Protein AF-A0A0U5JFB9-F1 (afdb_monomer_lite)

Radius of gyration: 53.78 Å; chains: 1; bounding box: 104×72×162 Å

Structure (mmCIF, N/CA/C/O backbone):
data_AF-A0A0U5JFB9-F1
#
_entry.id   AF-A0A0U5JFB9-F1
#
loop_
_atom_site.group_PDB
_atom_site.id
_atom_site.type_symbol
_atom_site.label_atom_id
_atom_site.label_alt_id
_atom_site.label_comp_id
_atom_site.label_asym_id
_atom_site.label_entity_id
_atom_site.label_seq_id
_atom_site.pdbx_PDB_ins_code
_atom_site.Cartn_x
_atom_site.Cartn_y
_atom_site.Cartn_z
_atom_site.occupancy
_atom_site.B_iso_or_equiv
_atom_site.auth_seq_id
_atom_site.auth_comp_id
_atom_site.auth_asym_id
_atom_site.auth_atom_id
_atom_site.pdbx_PDB_model_num
ATOM 1 N N . MET A 1 1 ? -43.619 49.448 61.244 1.00 47.56 1 MET A N 1
ATOM 2 C CA . MET A 1 1 ? -43.774 48.411 62.285 1.00 47.56 1 MET A CA 1
ATOM 3 C C . MET A 1 1 ? -45.213 47.920 62.240 1.00 47.56 1 MET A C 1
ATOM 5 O O . MET A 1 1 ? -46.094 48.627 62.702 1.00 47.56 1 MET A O 1
ATOM 9 N N . GLN A 1 2 ? -45.459 46.781 61.591 1.00 42.94 2 GLN A N 1
ATOM 10 C CA . GLN A 1 2 ? -46.763 46.110 61.571 1.00 42.94 2 GLN A CA 1
ATOM 11 C C . GLN A 1 2 ? -46.581 44.754 62.256 1.00 42.94 2 GLN A C 1
ATOM 13 O O . GLN A 1 2 ? -45.789 43.933 61.801 1.00 42.94 2 GLN A O 1
ATOM 18 N N . LEU A 1 3 ? -47.251 44.581 63.395 1.00 49.41 3 LEU A N 1
ATOM 19 C CA . LEU A 1 3 ? -47.330 43.328 64.139 1.00 49.41 3 LEU A CA 1
ATOM 20 C C . LEU A 1 3 ? -48.288 42.398 63.388 1.00 49.41 3 LEU A C 1
ATOM 22 O O . LEU A 1 3 ? -49.485 42.670 63.314 1.00 49.41 3 LEU A O 1
ATOM 26 N N . VAL A 1 4 ? -47.744 41.335 62.799 1.00 57.66 4 VAL A N 1
ATOM 27 C CA . VAL A 1 4 ? -48.521 40.252 62.180 1.00 57.66 4 VAL A CA 1
ATOM 28 C C . VAL A 1 4 ? -49.016 39.318 63.297 1.00 57.66 4 VAL A C 1
ATOM 30 O O . VAL A 1 4 ? -48.220 38.995 64.184 1.00 57.66 4 VAL A O 1
ATOM 33 N N . PRO A 1 5 ? -50.290 38.879 63.305 1.00 59.03 5 PRO A N 1
ATOM 34 C CA . PRO A 1 5 ? -50.793 37.969 64.326 1.00 59.03 5 PRO A CA 1
ATOM 35 C C . PRO A 1 5 ? -50.219 36.568 64.099 1.00 59.03 5 PRO A C 1
ATOM 37 O O . PRO A 1 5 ? -50.324 36.020 63.003 1.00 59.03 5 PRO A O 1
ATOM 40 N N . VAL A 1 6 ? -49.635 35.990 65.148 1.00 60.44 6 VAL A N 1
ATOM 41 C CA . VAL A 1 6 ? -49.244 34.576 65.189 1.00 60.44 6 VAL A CA 1
ATOM 42 C C . VAL A 1 6 ? -50.528 33.738 65.222 1.00 60.44 6 VAL A C 1
ATOM 44 O O . VAL A 1 6 ? -51.312 33.901 66.162 1.00 60.44 6 VAL A O 1
ATOM 47 N N . PRO A 1 7 ? -50.793 32.872 64.227 1.00 55.06 7 PRO A N 1
ATOM 48 C CA . PRO A 1 7 ? -51.908 31.945 64.312 1.00 55.06 7 PRO A CA 1
ATOM 49 C C . PRO A 1 7 ? -51.613 30.929 65.418 1.00 55.06 7 PRO A C 1
ATOM 51 O O . PRO A 1 7 ? -50.554 30.307 65.446 1.00 55.06 7 PRO A O 1
ATOM 54 N N . ALA A 1 8 ? -52.544 30.804 66.361 1.00 57.75 8 ALA A N 1
ATOM 55 C CA . ALA A 1 8 ? -52.516 29.758 67.366 1.00 57.75 8 ALA A CA 1
ATOM 56 C C . ALA A 1 8 ? -52.690 28.410 66.658 1.00 57.75 8 ALA A C 1
ATOM 58 O O . ALA A 1 8 ? -53.784 28.101 66.181 1.00 57.75 8 ALA A O 1
ATOM 59 N N . ASP A 1 9 ? -51.606 27.639 66.572 1.00 53.88 9 ASP A N 1
ATOM 60 C CA . ASP A 1 9 ? -51.657 26.252 66.126 1.00 53.88 9 ASP A CA 1
ATOM 61 C C . ASP A 1 9 ? -52.628 25.486 67.039 1.00 53.88 9 ASP A C 1
ATOM 63 O O . ASP A 1 9 ? -52.410 25.429 68.258 1.00 53.88 9 ASP A O 1
ATOM 67 N N . PRO A 1 10 ? -53.719 24.904 66.503 1.00 58.28 10 PRO A N 1
ATOM 68 C CA . PRO A 1 10 ? -54.513 23.966 67.2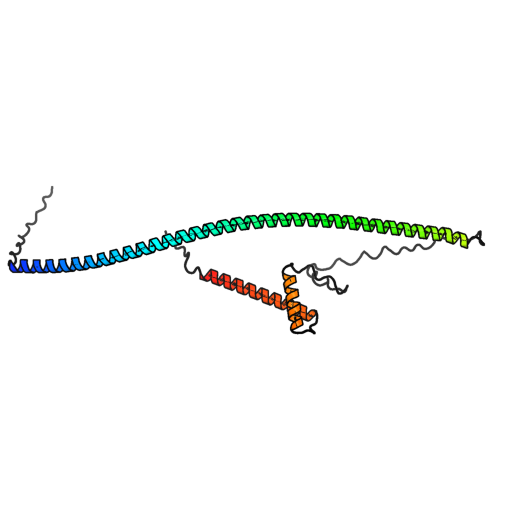71 1.00 58.28 10 PRO A CA 1
ATOM 69 C C . PRO A 1 10 ? -53.578 22.823 67.631 1.00 58.28 10 PRO A C 1
ATOM 71 O O . PRO A 1 10 ? -52.939 22.252 66.748 1.00 58.28 10 PRO A O 1
ATOM 74 N N . GLN A 1 11 ? -53.475 22.540 68.931 1.00 50.81 11 GLN A N 1
ATOM 75 C CA . GLN A 1 11 ? -52.707 21.429 69.467 1.00 50.81 11 GLN A CA 1
ATOM 76 C C . GLN A 1 11 ? -52.923 20.208 68.578 1.00 50.81 11 GLN A C 1
ATOM 78 O O . GLN A 1 11 ? -53.992 19.594 68.599 1.00 50.81 11 GLN A O 1
ATOM 83 N N . GLN A 1 12 ? -51.913 19.904 67.759 1.00 53.47 12 GLN A N 1
ATOM 84 C CA . GLN A 1 12 ? -51.805 18.625 67.095 1.00 53.47 12 GLN A CA 1
ATOM 85 C C . GLN A 1 12 ? -51.845 17.623 68.237 1.00 53.47 12 GLN A C 1
ATOM 87 O O . GLN A 1 12 ? -50.898 17.536 69.020 1.00 53.47 12 GLN A O 1
ATOM 92 N N . LEU A 1 13 ? -52.989 16.949 68.390 1.00 49.62 13 LEU A N 1
ATOM 93 C CA . LEU A 1 13 ? -53.089 15.758 69.208 1.00 49.62 13 LEU A CA 1
ATOM 94 C C . LEU A 1 13 ? -51.956 14.863 68.727 1.00 49.62 13 LEU A C 1
ATOM 96 O O . LEU A 1 13 ? -52.027 14.297 67.636 1.00 49.62 13 LEU A O 1
ATOM 100 N N . VAL A 1 14 ? -50.891 14.799 69.522 1.00 56.38 14 VAL A N 1
ATOM 101 C CA . VAL A 1 14 ? -49.852 13.798 69.359 1.00 56.38 14 VAL A CA 1
ATOM 102 C C . VAL A 1 14 ? -50.615 12.477 69.376 1.00 56.38 14 VAL A C 1
ATOM 104 O O . VAL A 1 14 ? -51.310 12.217 70.365 1.00 56.38 14 VAL A O 1
ATOM 107 N N . PRO A 1 15 ? -50.614 11.705 68.276 1.00 59.31 15 PRO A N 1
ATOM 108 C CA . PRO A 1 15 ? -51.379 10.475 68.219 1.00 59.31 15 PRO A CA 1
ATOM 109 C C . PRO A 1 15 ? -50.970 9.622 69.418 1.00 59.31 15 PRO A C 1
ATOM 111 O O . PRO A 1 15 ? -49.779 9.428 69.673 1.00 59.31 15 PRO A O 1
ATOM 114 N N . VAL A 1 16 ? -51.976 9.203 70.191 1.00 61.00 16 VAL A N 1
ATOM 115 C CA . VAL A 1 16 ? -51.842 8.292 71.333 1.00 61.00 16 VAL A CA 1
ATOM 116 C C . VAL A 1 16 ? -50.872 7.178 70.930 1.00 61.00 16 VAL A C 1
ATOM 118 O O . VAL A 1 16 ? -51.032 6.650 69.825 1.00 61.00 16 VAL A O 1
ATOM 121 N N . PRO A 1 17 ? -49.850 6.858 71.750 1.00 57.41 17 PRO A N 1
ATOM 122 C CA . PRO A 1 17 ? -48.843 5.875 71.383 1.00 57.41 17 PRO A CA 1
ATOM 123 C C . PRO A 1 17 ? -49.555 4.596 70.967 1.00 57.41 17 PRO A C 1
ATOM 125 O O . PRO A 1 17 ? -50.336 4.037 71.741 1.00 57.41 17 PRO A O 1
ATOM 128 N N . ALA A 1 18 ? -49.330 4.200 69.712 1.00 64.81 18 ALA A N 1
ATOM 129 C CA . ALA A 1 18 ? -49.777 2.923 69.193 1.00 64.81 18 ALA A CA 1
ATOM 130 C C . ALA A 1 18 ? -49.438 1.846 70.226 1.00 64.81 18 ALA A C 1
ATOM 132 O O . ALA A 1 18 ? -48.363 1.899 70.833 1.00 64.81 18 ALA A O 1
ATOM 133 N N . ASP A 1 19 ? -50.373 0.920 70.438 1.00 86.12 19 ASP A N 1
ATOM 134 C CA . ASP A 1 19 ? -50.185 -0.247 71.295 1.00 86.12 19 ASP A CA 1
ATOM 135 C C . ASP A 1 19 ? -48.748 -0.780 71.106 1.00 86.12 19 ASP A C 1
ATOM 137 O O . ASP A 1 19 ? -48.323 -0.932 69.954 1.00 86.12 19 ASP A O 1
ATOM 141 N N . PRO A 1 20 ? -47.953 -1.008 72.169 1.00 89.31 20 PRO A N 1
ATOM 142 C CA . PRO A 1 20 ? -46.576 -1.486 72.047 1.00 89.31 20 PRO A CA 1
ATOM 143 C C . PRO A 1 20 ? -46.416 -2.679 71.092 1.00 89.31 20 PRO A C 1
ATOM 145 O O . PRO A 1 20 ? -45.377 -2.816 70.444 1.00 89.31 20 PRO A O 1
ATOM 148 N N . GLN A 1 21 ? -47.454 -3.513 70.947 1.00 88.81 21 GLN A N 1
ATOM 149 C CA . GLN A 1 21 ? -47.478 -4.578 69.942 1.00 88.81 21 GLN A CA 1
ATOM 150 C C . GLN A 1 21 ? -47.486 -4.055 68.498 1.00 88.81 21 GLN A C 1
ATOM 152 O O . GLN A 1 21 ? -46.709 -4.537 67.678 1.00 88.81 21 GLN A O 1
ATOM 157 N N . GLN A 1 22 ? -48.275 -3.024 68.186 1.00 89.75 22 GLN A N 1
ATOM 158 C CA . GLN A 1 22 ? -48.287 -2.398 66.859 1.00 89.75 22 GLN A CA 1
ATOM 159 C C . GLN A 1 22 ? -46.935 -1.769 66.505 1.00 89.75 22 GLN A C 1
ATOM 161 O O . GLN A 1 22 ? -46.491 -1.871 65.361 1.00 89.75 22 GLN A O 1
ATOM 166 N N . GLN A 1 23 ? -46.252 -1.153 67.476 1.00 89.44 23 GLN A N 1
ATOM 167 C CA . GLN A 1 23 ? -44.906 -0.608 67.258 1.00 89.44 23 GLN A CA 1
ATOM 168 C C . GLN A 1 23 ? -43.887 -1.715 66.956 1.00 89.44 23 GLN A C 1
ATOM 170 O O . GLN A 1 23 ? -43.067 -1.573 66.046 1.00 89.44 23 GLN A O 1
ATOM 175 N N . MET A 1 24 ? -43.963 -2.837 67.677 1.00 91.25 24 MET A N 1
ATOM 176 C CA . MET A 1 24 ? -43.112 -4.003 67.430 1.00 91.25 24 MET A CA 1
ATOM 177 C C . MET A 1 24 ? -43.370 -4.633 66.058 1.00 91.25 24 MET A C 1
ATOM 179 O O . MET A 1 24 ? -42.414 -4.943 65.343 1.00 91.25 24 MET A O 1
ATOM 183 N N . ASP A 1 25 ? -44.633 -4.769 65.655 1.00 91.88 25 ASP A N 1
ATOM 184 C CA . ASP A 1 25 ? -44.999 -5.296 64.339 1.00 91.88 25 ASP A CA 1
ATOM 185 C C . ASP A 1 25 ? -44.512 -4.385 63.205 1.00 91.88 25 ASP A C 1
ATOM 187 O O . ASP A 1 25 ? -43.988 -4.862 62.190 1.00 91.88 25 ASP A O 1
ATOM 191 N N . GLN A 1 26 ? -44.619 -3.066 63.389 1.00 92.62 26 GLN A N 1
ATOM 192 C CA . GLN A 1 26 ? -44.116 -2.084 62.434 1.00 92.62 26 GLN A CA 1
ATOM 193 C C . GLN A 1 26 ? -42.592 -2.167 62.295 1.00 92.62 26 GLN A C 1
ATOM 195 O O . GLN A 1 26 ? -42.083 -2.214 61.172 1.00 92.62 26 GLN A O 1
ATOM 200 N N . LEU A 1 27 ? -41.865 -2.257 63.411 1.00 95.00 27 LEU A N 1
ATOM 201 C CA . LEU A 1 27 ? -40.410 -2.399 63.408 1.00 95.00 27 LEU A CA 1
ATOM 202 C C . LEU A 1 27 ? -39.974 -3.723 62.760 1.00 95.00 27 LEU A C 1
ATOM 204 O O . LEU A 1 27 ? -39.041 -3.755 61.957 1.00 95.00 27 LEU A O 1
ATOM 208 N N . ALA A 1 28 ? -40.681 -4.820 63.041 1.00 95.25 28 ALA A N 1
ATOM 209 C CA . ALA A 1 28 ? -40.428 -6.115 62.415 1.00 95.25 28 ALA A CA 1
ATOM 210 C C . ALA A 1 28 ? -40.673 -6.086 60.897 1.00 95.25 28 ALA A C 1
ATOM 212 O O . ALA A 1 28 ? -39.981 -6.773 60.142 1.00 95.25 28 ALA A O 1
ATOM 213 N N . ASN A 1 29 ? -41.648 -5.306 60.424 1.00 96.00 29 ASN A N 1
ATOM 214 C CA . ASN A 1 29 ? -41.880 -5.112 58.994 1.00 96.00 29 ASN A CA 1
ATOM 215 C C . ASN A 1 29 ? -40.782 -4.251 58.346 1.00 96.00 29 ASN A C 1
ATOM 217 O O . ASN A 1 29 ? -40.253 -4.623 57.301 1.00 96.00 29 ASN A O 1
ATOM 221 N N . GLN A 1 30 ? -40.370 -3.156 58.993 1.00 96.38 30 GLN A N 1
ATOM 222 C CA . GLN A 1 30 ? -39.262 -2.315 58.525 1.00 96.38 30 GLN A CA 1
ATOM 223 C C . GLN A 1 30 ? -37.946 -3.098 58.436 1.00 96.38 30 GLN A C 1
ATOM 225 O O . GLN A 1 30 ? -37.260 -3.024 57.420 1.00 96.38 30 GLN A O 1
ATOM 230 N N . ASN A 1 31 ? -37.626 -3.919 59.441 1.00 96.19 31 ASN A N 1
ATOM 231 C CA . ASN A 1 31 ? -36.436 -4.774 59.419 1.00 96.19 31 ASN A CA 1
ATOM 232 C C . ASN A 1 31 ? -36.483 -5.805 58.285 1.00 96.19 31 ASN A C 1
ATOM 234 O O . ASN A 1 31 ? -35.468 -6.049 57.631 1.00 96.19 31 ASN A O 1
ATOM 238 N N . ARG A 1 32 ? -37.661 -6.380 58.005 1.00 97.69 32 ARG A N 1
ATOM 239 C CA . ARG A 1 32 ? -37.850 -7.275 56.854 1.00 97.69 32 ARG A CA 1
ATOM 240 C C . ARG A 1 32 ? -37.629 -6.547 55.528 1.00 97.69 32 ARG A C 1
ATOM 242 O O . ARG A 1 32 ? -36.918 -7.065 54.671 1.00 97.69 32 ARG A O 1
ATOM 249 N N . GLN A 1 33 ? -38.184 -5.347 55.365 1.00 97.62 33 GLN A N 1
ATOM 250 C CA . GLN A 1 33 ? -37.986 -4.532 54.161 1.00 97.62 33 GLN A CA 1
ATOM 251 C C . GLN A 1 33 ? -36.520 -4.125 53.976 1.00 97.62 33 GLN A C 1
ATOM 253 O O . GLN A 1 33 ? -35.990 -4.227 52.870 1.00 97.62 33 GLN A O 1
ATOM 258 N N . LEU A 1 34 ? -35.844 -3.727 55.058 1.00 97.56 34 LEU A N 1
ATOM 259 C CA . LEU A 1 34 ? -34.426 -3.381 55.034 1.00 97.56 34 LEU A CA 1
ATOM 260 C C . LEU A 1 34 ? -33.570 -4.583 54.623 1.00 97.56 34 LEU A C 1
ATOM 262 O O . LEU A 1 34 ? -32.694 -4.436 53.776 1.00 97.56 34 LEU A O 1
ATOM 266 N N . ALA A 1 35 ? -33.854 -5.775 55.158 1.00 96.88 35 ALA A N 1
ATOM 267 C CA . ALA A 1 35 ? -33.148 -6.998 54.784 1.00 96.88 35 ALA A CA 1
ATOM 268 C C . ALA A 1 35 ? -33.288 -7.312 53.284 1.00 96.88 35 ALA A C 1
ATOM 270 O O . ALA A 1 35 ? -32.296 -7.628 52.628 1.00 96.88 35 ALA A O 1
ATOM 271 N N . VAL A 1 36 ? -34.494 -7.160 52.721 1.00 98.19 36 VAL A N 1
ATOM 272 C CA . VAL A 1 36 ? -34.722 -7.318 51.274 1.00 98.19 36 VAL A CA 1
ATOM 273 C C . VAL A 1 36 ? -33.938 -6.272 50.483 1.00 98.19 36 VAL A C 1
ATOM 275 O O . VAL A 1 36 ? -33.248 -6.624 49.528 1.00 98.19 36 VAL A O 1
ATOM 278 N N . HIS A 1 37 ? -33.986 -4.998 50.884 1.00 98.06 37 HIS A N 1
ATOM 279 C CA . HIS A 1 37 ? -33.286 -3.935 50.165 1.00 98.06 37 HIS A CA 1
ATOM 280 C C . HIS A 1 37 ? -31.764 -4.132 50.185 1.00 98.06 37 HIS A C 1
ATOM 282 O O . HIS A 1 37 ? -31.124 -4.066 49.135 1.00 98.06 37 HIS A O 1
ATOM 288 N N . VAL A 1 38 ? -31.193 -4.477 51.343 1.00 98.06 38 VAL A N 1
ATOM 289 C CA . VAL A 1 38 ? -29.772 -4.831 51.474 1.00 98.06 38 VAL A CA 1
ATOM 290 C C . VAL A 1 38 ? -29.423 -6.027 50.584 1.00 98.06 38 VAL A C 1
ATOM 292 O O . VAL A 1 38 ? -28.398 -5.989 49.903 1.00 98.06 38 VAL A O 1
ATOM 295 N N . GLY A 1 39 ? -30.288 -7.044 50.508 1.00 98.06 39 GLY A N 1
ATOM 296 C CA . GLY A 1 39 ? -30.129 -8.165 49.578 1.00 98.06 39 GLY A CA 1
ATOM 297 C C . GLY A 1 39 ? -30.050 -7.709 48.117 1.00 98.06 39 GLY A C 1
ATOM 298 O O . GLY A 1 39 ? -29.081 -8.016 47.425 1.00 98.06 39 GLY A O 1
ATOM 299 N N . THR A 1 40 ? -31.007 -6.889 47.669 1.00 98.19 40 THR A N 1
ATOM 300 C CA . THR A 1 40 ? -31.028 -6.372 46.286 1.00 98.19 40 THR A CA 1
ATOM 301 C C . THR A 1 40 ? -29.812 -5.505 45.954 1.00 98.19 40 THR A C 1
ATOM 303 O O . THR A 1 40 ? -29.215 -5.664 44.890 1.00 98.19 40 THR A O 1
ATOM 306 N N . LEU A 1 41 ? -29.390 -4.627 46.871 1.00 98.31 41 LEU A N 1
ATOM 307 C CA . LEU A 1 41 ? -28.193 -3.804 46.697 1.00 98.31 41 LEU A CA 1
ATOM 308 C C . LEU A 1 41 ? -26.927 -4.662 46.626 1.00 98.31 41 LEU A C 1
ATOM 310 O O . LEU A 1 41 ? -26.042 -4.374 45.824 1.00 98.31 41 LEU A O 1
ATOM 314 N N . THR A 1 42 ? -26.861 -5.740 47.411 1.00 98.00 42 THR A N 1
ATOM 315 C CA . THR A 1 42 ? -25.738 -6.685 47.378 1.00 98.00 42 THR A CA 1
ATOM 316 C C . THR A 1 42 ? -25.651 -7.389 46.024 1.00 98.00 42 THR A C 1
ATOM 318 O O . THR A 1 42 ? -24.575 -7.457 45.436 1.00 98.00 42 THR A O 1
ATOM 321 N N . GLU A 1 43 ? -26.773 -7.851 45.468 1.00 98.31 43 GLU A N 1
ATOM 322 C CA . GLU A 1 43 ? -26.796 -8.455 44.129 1.00 98.31 43 GLU A CA 1
ATOM 323 C C . GLU A 1 43 ? -26.405 -7.474 43.019 1.00 98.31 43 GLU A C 1
ATOM 325 O O . GLU A 1 43 ? -25.711 -7.851 42.070 1.00 98.31 43 GLU A O 1
ATOM 330 N N . ILE A 1 44 ? -26.860 -6.221 43.113 1.00 98.12 44 ILE A N 1
ATOM 331 C CA . ILE A 1 44 ? -26.480 -5.159 42.173 1.00 98.12 44 ILE A CA 1
ATOM 332 C C . ILE A 1 44 ? -24.974 -4.896 42.274 1.00 98.12 44 ILE A C 1
ATOM 334 O O . ILE A 1 44 ? -24.301 -4.825 41.247 1.00 98.12 44 ILE A O 1
ATOM 338 N N . ALA A 1 45 ? -24.427 -4.822 43.490 1.00 98.06 45 ALA A N 1
ATOM 339 C CA . ALA A 1 45 ? -23.000 -4.624 43.715 1.00 98.06 45 ALA A CA 1
ATOM 340 C C . ALA A 1 45 ? -22.162 -5.778 43.141 1.00 98.06 45 ALA A C 1
ATOM 342 O O . ALA A 1 45 ? -21.184 -5.525 42.439 1.00 98.06 45 ALA A O 1
ATOM 343 N N . ILE A 1 46 ? -22.568 -7.036 43.357 1.00 98.38 46 ILE A N 1
ATOM 344 C CA . ILE A 1 46 ? -21.889 -8.217 42.793 1.00 98.38 46 ILE A CA 1
ATOM 345 C C . ILE A 1 46 ? -21.885 -8.161 41.260 1.00 98.38 46 ILE A C 1
ATOM 347 O O . ILE A 1 46 ? -20.839 -8.340 40.633 1.00 98.38 46 ILE A O 1
ATOM 351 N N . ARG A 1 47 ? -23.032 -7.850 40.640 1.00 98.50 47 ARG A N 1
ATOM 352 C CA . ARG A 1 47 ? -23.126 -7.677 39.180 1.00 98.50 47 ARG A CA 1
ATOM 353 C C . ARG A 1 47 ? -22.234 -6.541 38.678 1.00 98.50 47 ARG A C 1
ATOM 355 O O . ARG A 1 47 ? -21.543 -6.714 37.676 1.00 98.50 47 ARG A O 1
ATOM 362 N N . GLY A 1 48 ? -22.200 -5.418 39.395 1.00 98.50 48 GLY A N 1
ATOM 363 C CA . GLY A 1 48 ? -21.323 -4.288 39.095 1.00 98.50 48 GLY A CA 1
ATOM 364 C C . GLY A 1 48 ? -19.840 -4.666 39.135 1.00 98.50 48 GLY A C 1
ATOM 365 O O . GLY A 1 48 ? -19.104 -4.353 38.202 1.00 98.50 48 GLY A O 1
ATOM 366 N N . ILE A 1 49 ? -19.407 -5.408 40.159 1.00 98.50 49 ILE A N 1
ATOM 367 C CA . ILE A 1 49 ? -18.024 -5.893 40.283 1.00 98.50 49 ILE A CA 1
ATOM 368 C C . ILE A 1 49 ? -17.655 -6.793 39.098 1.00 98.50 49 ILE A C 1
ATOM 370 O O . ILE A 1 49 ? -16.598 -6.605 38.494 1.00 98.50 49 ILE A O 1
ATOM 374 N N . HIS A 1 50 ? -18.523 -7.733 38.719 1.00 98.44 50 HIS A N 1
ATOM 375 C CA . HIS A 1 50 ? -18.268 -8.602 37.569 1.00 98.44 50 HIS A CA 1
ATOM 376 C C . HIS A 1 50 ? -18.183 -7.832 36.247 1.00 98.44 50 HIS A C 1
ATOM 378 O O . HIS A 1 50 ? -17.313 -8.134 35.428 1.00 98.44 50 HIS A O 1
ATOM 384 N N . ALA A 1 51 ? -19.033 -6.820 36.048 1.00 98.44 51 ALA A N 1
ATOM 385 C CA . ALA A 1 51 ? -18.971 -5.960 34.869 1.00 98.44 51 ALA A CA 1
ATOM 386 C C . ALA A 1 51 ? -17.645 -5.183 34.806 1.00 98.44 51 ALA A C 1
ATOM 388 O O . ALA A 1 51 ? -16.982 -5.184 33.770 1.00 98.44 51 ALA A O 1
ATOM 389 N N . ILE A 1 52 ? -17.206 -4.596 35.925 1.00 98.62 52 ILE A N 1
ATOM 390 C CA . ILE A 1 52 ? -15.923 -3.881 36.014 1.00 98.62 52 ILE A CA 1
ATOM 391 C C . ILE A 1 52 ? -14.750 -4.821 35.711 1.00 98.62 52 ILE A C 1
ATOM 393 O O . ILE A 1 52 ? -13.858 -4.461 34.948 1.00 98.62 52 ILE A O 1
ATOM 397 N N . GLN A 1 53 ? -14.762 -6.043 36.248 1.00 98.44 53 GLN A N 1
ATOM 398 C CA . GLN A 1 53 ? -13.733 -7.047 35.954 1.00 98.44 53 GLN A CA 1
ATOM 399 C C . GLN A 1 53 ? -13.711 -7.458 34.474 1.00 98.44 53 GLN A C 1
ATOM 401 O O . GLN A 1 53 ? -12.640 -7.736 33.935 1.00 98.44 53 GLN A O 1
ATOM 406 N N . GLY A 1 54 ? -14.877 -7.520 33.821 1.00 98.56 54 GLY A N 1
ATOM 407 C CA . GLY A 1 54 ? -14.982 -7.741 32.377 1.00 98.56 54 GLY A CA 1
ATOM 408 C C . GLY A 1 54 ? -14.319 -6.612 31.592 1.00 98.56 54 GLY A C 1
ATOM 409 O O . GLY A 1 54 ? -13.390 -6.860 30.830 1.00 98.56 54 GLY A O 1
ATOM 410 N N . LEU A 1 55 ? -14.699 -5.368 31.888 1.00 98.50 55 LEU A N 1
ATOM 411 C CA . LEU A 1 55 ? -14.126 -4.180 31.250 1.00 98.50 55 LEU A CA 1
ATOM 412 C C . LEU A 1 55 ? -12.611 -4.060 31.470 1.00 98.50 55 LEU A C 1
ATOM 414 O O . LEU A 1 55 ? -11.889 -3.654 30.564 1.00 98.50 55 LEU A O 1
ATOM 418 N N . GLN A 1 56 ? -12.105 -4.434 32.648 1.00 98.62 56 GLN A N 1
ATOM 419 C CA . GLN A 1 56 ? -10.665 -4.457 32.922 1.00 98.62 56 GLN A CA 1
ATOM 420 C C . GLN A 1 56 ? -9.924 -5.471 32.043 1.00 98.62 56 GLN A C 1
ATOM 422 O O . GLN A 1 56 ? -8.845 -5.163 31.537 1.00 98.62 56 GLN A O 1
ATOM 427 N N . ARG A 1 57 ? -10.499 -6.662 31.830 1.00 98.62 57 ARG A N 1
ATOM 428 C CA . ARG A 1 57 ? -9.925 -7.674 30.930 1.00 98.62 57 ARG A CA 1
ATOM 429 C C . ARG A 1 57 ? -9.917 -7.199 29.481 1.00 98.62 57 ARG A C 1
ATOM 431 O O . ARG A 1 57 ? -8.887 -7.317 28.820 1.00 98.62 57 ARG A O 1
ATOM 438 N N . ASP A 1 58 ? -11.017 -6.615 29.022 1.00 98.56 58 ASP A N 1
ATOM 439 C CA . ASP A 1 58 ? -11.125 -6.101 27.655 1.00 98.56 58 ASP A CA 1
ATOM 440 C C . ASP A 1 58 ? -10.145 -4.946 27.414 1.00 98.56 58 ASP A C 1
ATOM 442 O O . ASP A 1 58 ? -9.489 -4.895 26.375 1.00 98.56 58 ASP A O 1
ATOM 446 N N . ASN A 1 59 ? -9.970 -4.057 28.398 1.00 98.50 59 ASN A N 1
ATOM 447 C CA . ASN A 1 59 ? -9.001 -2.965 28.319 1.00 98.50 59 ASN A CA 1
ATOM 448 C C . ASN A 1 59 ? -7.563 -3.492 28.184 1.00 98.50 59 ASN A C 1
ATOM 450 O O . ASN A 1 59 ? -6.842 -3.070 27.283 1.00 98.50 59 ASN A O 1
ATOM 454 N N . LEU A 1 60 ? -7.166 -4.476 28.998 1.00 98.56 60 LEU A N 1
ATOM 455 C CA . LEU A 1 60 ? -5.846 -5.110 28.887 1.00 98.56 60 LEU A CA 1
ATOM 456 C C . LEU A 1 60 ? -5.640 -5.786 27.522 1.00 98.56 60 LEU A C 1
ATOM 458 O O . LEU A 1 60 ? -4.570 -5.665 26.926 1.00 98.56 60 LEU A O 1
ATOM 462 N N . ALA A 1 61 ? -6.666 -6.461 26.995 1.00 98.56 61 ALA A N 1
ATOM 463 C CA . ALA A 1 61 ? -6.604 -7.074 25.671 1.00 98.56 61 ALA A CA 1
ATOM 464 C C . ALA A 1 61 ? -6.445 -6.022 24.558 1.00 98.56 61 ALA A C 1
ATOM 466 O O . ALA A 1 61 ? -5.634 -6.196 23.647 1.00 98.56 61 ALA A O 1
ATOM 467 N N . LEU A 1 62 ? -7.179 -4.908 24.642 1.00 98.62 62 LEU A N 1
ATOM 468 C CA . LEU A 1 62 ? -7.055 -3.792 23.703 1.00 98.62 62 LEU A CA 1
ATOM 469 C C . LEU A 1 62 ? -5.674 -3.136 23.778 1.00 98.62 62 LEU A C 1
ATOM 471 O O . LEU A 1 62 ? -5.079 -2.879 22.736 1.00 98.62 62 LEU A O 1
ATOM 475 N N . GLN A 1 63 ? -5.131 -2.925 24.977 1.00 98.56 63 GLN A N 1
ATOM 476 C CA . GLN A 1 63 ? -3.772 -2.409 25.157 1.00 98.56 63 GLN A CA 1
ATOM 477 C C . GLN A 1 63 ? -2.724 -3.327 24.514 1.00 98.56 63 GLN A C 1
ATOM 479 O O . GLN A 1 63 ? -1.826 -2.840 23.828 1.00 98.56 63 GLN A O 1
ATOM 484 N N . GLY A 1 64 ? -2.873 -4.648 24.661 1.00 98.44 64 GLY A N 1
ATOM 485 C CA . GLY A 1 64 ? -2.016 -5.626 23.986 1.00 98.44 64 GLY A CA 1
ATOM 486 C C . GLY A 1 64 ? -2.075 -5.501 22.460 1.00 98.44 64 GLY A C 1
ATOM 487 O O . GLY A 1 64 ? -1.037 -5.403 21.808 1.00 98.44 64 GLY A O 1
ATOM 488 N N . ARG A 1 65 ? -3.286 -5.410 21.894 1.00 98.56 65 ARG A N 1
ATOM 489 C CA . ARG A 1 65 ? -3.490 -5.224 20.446 1.00 98.56 65 ARG A CA 1
ATOM 490 C C . ARG A 1 65 ? -2.905 -3.909 19.933 1.00 98.56 65 ARG A C 1
ATOM 492 O O . ARG A 1 65 ? -2.328 -3.887 18.852 1.00 98.56 65 ARG A O 1
ATOM 499 N N . VAL A 1 66 ? -3.036 -2.820 20.692 1.00 98.62 66 VAL A N 1
ATOM 500 C CA . VAL A 1 66 ? -2.425 -1.526 20.347 1.00 98.62 66 VAL A CA 1
ATOM 501 C C . VAL A 1 66 ? -0.902 -1.643 20.312 1.00 98.62 66 VAL A C 1
ATOM 503 O O . VAL A 1 66 ? -0.284 -1.152 19.372 1.00 98.62 66 VAL A O 1
ATOM 506 N N . GLY A 1 67 ? -0.298 -2.332 21.285 1.00 98.44 67 GLY A N 1
ATOM 507 C CA . GLY A 1 67 ? 1.144 -2.586 21.298 1.00 98.44 67 GLY A CA 1
ATOM 508 C C . GLY A 1 67 ? 1.620 -3.394 20.087 1.00 98.44 67 GLY A C 1
ATOM 509 O O . GLY A 1 67 ? 2.595 -3.014 19.441 1.00 98.44 67 GLY A O 1
ATOM 510 N N . GLU A 1 68 ? 0.904 -4.464 19.732 1.00 98.56 68 GLU A N 1
ATOM 511 C CA . GLU A 1 68 ? 1.203 -5.278 18.546 1.00 98.56 68 GLU A CA 1
ATOM 512 C C . GLU A 1 68 ? 1.103 -4.461 17.251 1.00 98.56 68 GLU A C 1
ATOM 514 O O . GLU A 1 68 ? 2.017 -4.481 16.426 1.00 98.56 68 GLU A O 1
ATOM 519 N N . LEU A 1 69 ? 0.018 -3.696 17.086 1.00 98.50 69 LEU A N 1
ATOM 520 C CA . LEU A 1 69 ? -0.170 -2.831 15.922 1.00 98.50 69 LEU A CA 1
ATOM 521 C C . LEU A 1 69 ? 0.931 -1.777 15.820 1.00 98.50 69 LEU A C 1
ATOM 523 O O . LEU A 1 69 ? 1.447 -1.547 14.731 1.00 98.50 69 LEU A O 1
ATOM 527 N N . HIS A 1 70 ? 1.329 -1.174 16.940 1.00 98.31 70 HIS A N 1
ATOM 528 C CA . HIS A 1 70 ? 2.429 -0.215 16.959 1.00 98.31 70 HIS A CA 1
ATOM 529 C C . HIS A 1 70 ? 3.755 -0.857 16.522 1.00 98.31 70 HIS A C 1
ATOM 531 O O . HIS A 1 70 ? 4.496 -0.267 15.737 1.00 98.31 70 HIS A O 1
ATOM 537 N N . GLY A 1 71 ? 4.022 -2.095 16.956 1.00 98.38 71 GLY A N 1
ATOM 538 C CA . GLY A 1 71 ? 5.173 -2.874 16.494 1.00 98.38 71 GLY A CA 1
ATOM 539 C C . GLY A 1 71 ? 5.158 -3.100 14.980 1.00 98.38 71 GLY A C 1
ATOM 540 O O . GLY A 1 71 ? 6.139 -2.795 14.303 1.00 98.38 71 GLY A O 1
ATOM 541 N N . ARG A 1 72 ? 4.017 -3.545 14.439 1.00 98.38 72 ARG A N 1
ATOM 542 C CA . ARG A 1 72 ? 3.836 -3.776 12.996 1.00 98.38 72 ARG A CA 1
ATOM 543 C C . ARG A 1 72 ? 3.986 -2.502 12.167 1.00 98.38 72 ARG A C 1
ATOM 545 O O . ARG A 1 72 ? 4.593 -2.544 11.102 1.00 98.38 72 ARG A O 1
ATOM 552 N N . VAL A 1 73 ? 3.464 -1.372 12.646 1.00 98.50 73 VAL A N 1
ATOM 553 C CA . VAL A 1 73 ? 3.648 -0.071 11.981 1.00 98.50 73 VAL A CA 1
ATOM 554 C C . VAL A 1 73 ? 5.135 0.275 11.898 1.00 98.50 73 VAL A C 1
ATOM 556 O O . VAL A 1 73 ? 5.617 0.595 10.816 1.00 98.50 73 VAL A O 1
ATOM 559 N N . GLY A 1 74 ? 5.885 0.114 12.990 1.00 98.38 74 GLY A N 1
ATOM 560 C CA . GLY A 1 74 ? 7.326 0.370 12.979 1.00 98.38 74 GLY A CA 1
ATOM 561 C C . GLY A 1 74 ? 8.118 -0.573 12.060 1.00 98.38 74 GLY A C 1
ATOM 562 O O . GLY A 1 74 ? 9.145 -0.185 11.509 1.00 98.38 74 GLY A O 1
ATOM 563 N N . GLU A 1 75 ? 7.690 -1.824 11.881 1.00 98.44 75 GLU A N 1
ATOM 564 C CA . GLU A 1 75 ? 8.288 -2.737 10.892 1.00 98.44 75 GLU A CA 1
ATOM 565 C C . GLU A 1 75 ? 8.031 -2.269 9.457 1.00 98.44 75 GLU A C 1
ATOM 567 O O . GLU A 1 75 ? 8.976 -2.166 8.673 1.00 98.44 75 GLU A O 1
ATOM 572 N N . LEU A 1 76 ? 6.785 -1.907 9.142 1.00 98.50 76 LEU A N 1
ATOM 573 C CA . LEU A 1 76 ? 6.403 -1.401 7.822 1.00 98.50 76 LEU A CA 1
ATOM 574 C C . LEU A 1 76 ? 7.121 -0.094 7.467 1.00 98.50 76 LEU A C 1
ATOM 576 O O . LEU A 1 76 ? 7.522 0.093 6.321 1.00 98.50 76 LEU A O 1
ATOM 580 N N . GLU A 1 77 ? 7.332 0.799 8.434 1.00 98.50 77 GLU A N 1
ATOM 581 C CA . GLU A 1 77 ? 8.095 2.036 8.223 1.00 98.50 77 GLU A CA 1
ATOM 582 C C . GLU A 1 77 ? 9.555 1.757 7.831 1.00 98.50 77 GLU A C 1
ATOM 584 O O . GLU A 1 77 ? 10.077 2.391 6.913 1.00 98.50 77 GLU A O 1
ATOM 589 N N . ARG A 1 78 ? 10.201 0.761 8.453 1.00 98.44 78 ARG A N 1
ATOM 590 C CA . ARG A 1 78 ? 11.575 0.353 8.097 1.00 98.44 78 ARG A CA 1
ATOM 591 C C . ARG A 1 78 ? 11.646 -0.311 6.727 1.00 98.44 78 ARG A C 1
ATOM 593 O O . ARG A 1 78 ? 12.596 -0.089 5.972 1.00 98.44 78 ARG A O 1
ATOM 600 N N . GLU A 1 79 ? 10.659 -1.143 6.402 1.00 98.50 79 GLU A N 1
ATOM 601 C CA . GLU A 1 79 ? 10.570 -1.769 5.084 1.00 98.50 79 GLU A CA 1
ATOM 602 C C . GLU A 1 79 ? 10.379 -0.710 3.992 1.00 98.50 79 GLU A C 1
ATOM 604 O O . GLU A 1 79 ? 11.084 -0.733 2.981 1.00 98.50 79 GLU A O 1
ATOM 609 N N . LYS A 1 80 ? 9.502 0.271 4.236 1.00 98.31 80 LYS A N 1
ATOM 610 C CA . LYS A 1 80 ? 9.304 1.423 3.356 1.00 98.31 80 LYS A CA 1
ATOM 611 C C . LYS A 1 80 ? 10.613 2.178 3.117 1.00 98.31 80 LYS A C 1
ATOM 613 O O . LYS A 1 80 ? 10.973 2.381 1.961 1.00 98.31 80 LYS A O 1
ATOM 618 N N . GLU A 1 81 ? 11.346 2.541 4.169 1.00 98.44 81 GLU A N 1
ATOM 619 C CA . GLU A 1 81 ? 12.627 3.252 4.036 1.00 98.44 81 GLU A CA 1
ATOM 620 C C . GLU A 1 81 ? 13.642 2.444 3.205 1.00 98.44 81 GLU A C 1
ATOM 622 O O . GLU A 1 81 ? 14.313 2.971 2.315 1.00 98.44 81 GLU A O 1
ATOM 627 N N . THR A 1 82 ? 13.708 1.131 3.434 1.00 98.56 82 THR A N 1
ATOM 628 C CA . THR A 1 82 ? 14.580 0.228 2.668 1.00 98.56 82 THR A CA 1
ATOM 629 C C . THR A 1 82 ? 14.204 0.204 1.183 1.00 98.56 82 THR A C 1
ATOM 631 O O . THR A 1 82 ? 15.076 0.208 0.308 1.00 98.56 82 THR A O 1
ATOM 634 N N . LEU A 1 83 ? 12.907 0.175 0.872 1.00 98.44 83 LEU A N 1
ATOM 635 C CA . LEU A 1 83 ? 12.417 0.213 -0.504 1.00 98.44 83 LEU A CA 1
ATOM 636 C C . LEU A 1 83 ? 12.706 1.560 -1.172 1.00 98.44 83 LEU A C 1
ATOM 638 O O . LEU A 1 83 ? 13.175 1.567 -2.309 1.00 98.44 83 LEU A O 1
ATOM 642 N N . GLU A 1 84 ? 12.511 2.677 -0.472 1.00 98.38 84 GLU A N 1
ATOM 643 C CA . GLU A 1 84 ? 12.827 4.019 -0.979 1.00 98.38 84 GLU A CA 1
ATOM 644 C C . GLU A 1 84 ? 14.311 4.142 -1.360 1.00 98.38 84 GLU A C 1
ATOM 646 O O . GLU A 1 84 ? 14.638 4.611 -2.453 1.00 98.38 84 GLU A O 1
ATOM 651 N N . GLN A 1 85 ? 15.220 3.622 -0.530 1.00 98.25 85 GLN A N 1
ATOM 652 C CA . GLN A 1 85 ? 16.654 3.593 -0.844 1.00 98.25 85 GLN A CA 1
ATOM 653 C C . GLN A 1 85 ? 16.966 2.743 -2.087 1.00 98.25 85 GLN A C 1
ATOM 655 O O . GLN A 1 85 ? 17.781 3.133 -2.929 1.00 98.25 85 GLN A O 1
ATOM 660 N N . ARG A 1 86 ? 16.309 1.586 -2.240 1.00 98.31 86 ARG A N 1
ATOM 661 C CA . ARG A 1 86 ? 16.475 0.719 -3.421 1.00 98.31 86 ARG A CA 1
ATOM 662 C C . ARG A 1 86 ? 15.957 1.375 -4.698 1.00 98.31 86 ARG A C 1
ATOM 664 O O . ARG A 1 86 ? 16.588 1.230 -5.749 1.00 98.31 86 ARG A O 1
ATOM 671 N N . VAL A 1 87 ? 14.833 2.086 -4.615 1.00 98.44 87 VAL A N 1
ATOM 672 C CA . VAL A 1 87 ? 14.275 2.849 -5.738 1.00 98.44 87 VAL A CA 1
ATOM 673 C C . VAL A 1 87 ? 15.253 3.942 -6.153 1.00 98.44 87 VAL A C 1
ATOM 675 O O . VAL A 1 87 ? 15.671 3.948 -7.308 1.00 98.44 87 VAL A O 1
ATOM 678 N N . ALA A 1 88 ? 15.734 4.759 -5.213 1.00 97.69 88 ALA A N 1
ATOM 679 C CA . ALA A 1 88 ? 16.719 5.803 -5.500 1.00 97.69 88 ALA A CA 1
ATOM 680 C C . ALA A 1 88 ? 18.012 5.238 -6.127 1.00 97.69 88 ALA A C 1
ATOM 682 O O . ALA A 1 88 ? 18.563 5.800 -7.077 1.00 97.69 88 ALA A O 1
ATOM 683 N N . GLY A 1 89 ? 18.489 4.085 -5.644 1.00 98.44 89 GLY A N 1
ATOM 684 C CA . GLY A 1 89 ? 19.629 3.385 -6.242 1.00 98.44 89 GLY A CA 1
ATOM 685 C C . GLY A 1 89 ? 19.372 2.944 -7.689 1.00 98.44 89 GLY A C 1
ATOM 686 O O . GLY A 1 89 ? 20.228 3.119 -8.557 1.00 98.44 89 GLY A O 1
ATOM 687 N N . THR A 1 90 ? 18.178 2.419 -7.964 1.00 98.00 90 THR A N 1
ATOM 688 C CA . THR A 1 90 ? 17.768 1.976 -9.307 1.00 98.00 90 THR A CA 1
ATOM 689 C C . THR A 1 90 ? 17.604 3.157 -10.265 1.00 98.00 90 THR A C 1
ATOM 691 O O . THR A 1 90 ? 18.039 3.085 -11.414 1.00 98.00 90 THR A O 1
ATOM 694 N N . GLU A 1 91 ? 17.031 4.267 -9.801 1.00 98.19 91 GLU A N 1
ATOM 695 C CA . GLU A 1 91 ? 16.892 5.503 -10.576 1.00 98.19 91 GLU A CA 1
ATOM 696 C C . GLU A 1 91 ? 18.256 6.065 -10.986 1.00 98.19 91 GLU A C 1
ATOM 698 O O . GLU A 1 91 ? 18.472 6.358 -12.164 1.00 98.19 91 GLU A O 1
ATOM 703 N N . ASN A 1 92 ? 19.209 6.124 -10.052 1.00 97.94 92 ASN A N 1
ATOM 704 C CA . ASN A 1 92 ? 20.580 6.542 -10.345 1.00 97.94 92 ASN A CA 1
ATOM 705 C C . ASN A 1 92 ? 21.248 5.628 -11.382 1.00 97.94 92 ASN A C 1
ATOM 707 O O . ASN A 1 92 ? 21.898 6.110 -12.312 1.00 97.94 92 ASN A O 1
ATOM 711 N N . HIS A 1 93 ? 21.062 4.311 -11.265 1.00 98.12 93 HIS A N 1
ATOM 712 C CA . HIS A 1 93 ? 21.608 3.367 -12.237 1.00 98.12 93 HIS A CA 1
ATOM 713 C C . HIS A 1 93 ? 20.998 3.562 -13.636 1.00 98.12 93 HIS A C 1
ATOM 715 O O . HIS A 1 93 ? 21.722 3.599 -14.631 1.00 98.12 93 HIS A O 1
ATOM 721 N N . ASN A 1 94 ? 19.683 3.777 -13.726 1.00 98.06 94 ASN A N 1
ATOM 722 C CA . ASN A 1 94 ? 19.005 4.059 -14.992 1.00 98.06 94 ASN A CA 1
ATOM 723 C C . ASN A 1 94 ? 19.483 5.365 -15.640 1.00 98.06 94 ASN A C 1
ATOM 725 O O . ASN A 1 94 ? 19.640 5.422 -16.864 1.00 98.06 94 ASN A O 1
ATOM 729 N N . GLN A 1 95 ? 19.754 6.404 -14.847 1.00 97.88 95 GLN A N 1
ATOM 730 C CA . GLN A 1 95 ? 20.335 7.649 -15.355 1.00 97.88 95 GLN A CA 1
ATOM 731 C C . GLN A 1 95 ? 21.731 7.415 -15.946 1.00 97.88 95 GLN A C 1
ATOM 733 O O . GLN A 1 95 ? 22.007 7.873 -17.055 1.00 97.88 95 GLN A O 1
ATOM 738 N N . GLN A 1 96 ? 22.585 6.646 -15.263 1.00 98.25 96 GLN A N 1
ATOM 739 C CA . GLN A 1 96 ? 23.914 6.283 -15.770 1.00 98.25 96 GLN A CA 1
ATOM 740 C C . GLN A 1 96 ? 23.833 5.480 -17.073 1.00 98.25 96 GLN A C 1
ATOM 742 O O . GLN A 1 96 ? 24.534 5.785 -18.036 1.00 98.25 96 GLN A O 1
ATOM 747 N N . LEU A 1 97 ? 22.948 4.481 -17.137 1.00 98.31 97 LEU A N 1
ATOM 748 C CA . LEU A 1 97 ? 22.729 3.698 -18.355 1.00 98.31 97 LEU A CA 1
ATOM 749 C C . LEU A 1 97 ? 22.240 4.572 -19.515 1.00 98.31 97 LEU A C 1
ATOM 751 O O . LEU A 1 97 ? 22.711 4.416 -20.640 1.00 98.31 97 LEU A O 1
ATOM 755 N N . SER A 1 98 ? 21.348 5.523 -19.240 1.00 98.31 98 SER A N 1
ATOM 756 C CA . SER A 1 98 ? 20.840 6.458 -20.248 1.00 98.31 98 SER A CA 1
ATOM 757 C C . SER A 1 98 ? 21.948 7.363 -20.795 1.00 98.31 98 SER A C 1
ATOM 759 O O . SER A 1 98 ? 22.046 7.551 -22.006 1.00 98.31 98 SER A O 1
ATOM 761 N N . GLN A 1 99 ? 22.827 7.877 -19.929 1.00 98.31 99 GLN A N 1
ATOM 762 C CA . GLN A 1 99 ? 23.992 8.664 -20.351 1.00 98.31 99 GLN A CA 1
ATOM 763 C C . GLN A 1 99 ? 24.957 7.833 -21.204 1.00 98.31 99 GLN A C 1
ATOM 765 O O . GLN A 1 99 ? 25.384 8.275 -22.272 1.00 98.31 99 GLN A O 1
ATOM 770 N N . ASN A 1 100 ? 25.249 6.602 -20.780 1.00 98.38 100 ASN A N 1
ATOM 771 C CA . ASN A 1 100 ? 26.105 5.689 -21.535 1.00 98.38 100 ASN A CA 1
ATOM 772 C C . ASN A 1 100 ? 25.520 5.372 -22.916 1.00 98.38 100 ASN A C 1
ATOM 774 O O . ASN A 1 100 ? 26.255 5.349 -23.901 1.00 98.38 100 ASN A O 1
ATOM 778 N N . LEU A 1 101 ? 24.201 5.185 -23.014 1.00 98.38 101 LEU A N 1
ATOM 779 C CA . LEU A 1 101 ? 23.523 4.952 -24.286 1.00 98.38 101 LEU A CA 1
ATOM 780 C C . LEU A 1 101 ? 23.702 6.132 -25.253 1.00 98.38 101 LEU A C 1
ATOM 782 O O . LEU A 1 101 ? 24.020 5.913 -26.420 1.00 98.38 101 LEU A O 1
ATOM 786 N N . VAL A 1 102 ? 23.545 7.371 -24.777 1.00 98.31 102 VAL A N 1
ATOM 787 C CA . VAL A 1 102 ? 23.751 8.582 -25.594 1.00 98.31 102 VAL A CA 1
ATOM 788 C C . VAL A 1 102 ? 25.201 8.688 -26.077 1.00 98.31 102 VAL A C 1
ATOM 790 O O . VAL A 1 102 ? 25.440 9.006 -27.246 1.00 98.31 102 VAL A O 1
ATOM 793 N N . ASN A 1 103 ? 26.171 8.377 -25.214 1.00 98.38 103 ASN A N 1
ATOM 794 C CA . ASN A 1 103 ? 27.588 8.372 -25.585 1.00 98.38 103 ASN A CA 1
ATOM 795 C C . ASN A 1 103 ? 27.864 7.348 -26.693 1.00 98.38 103 ASN A C 1
ATOM 797 O O . ASN A 1 103 ? 28.411 7.705 -27.735 1.00 98.38 103 ASN A O 1
ATOM 801 N N . VAL A 1 104 ? 27.387 6.111 -26.528 1.00 98.50 104 VAL A N 1
ATOM 802 C CA . VAL A 1 104 ? 27.535 5.045 -27.533 1.00 98.50 104 VAL A CA 1
ATOM 803 C C . VAL A 1 104 ? 26.844 5.409 -28.851 1.00 98.50 104 VAL A C 1
ATOM 805 O O . VAL A 1 104 ? 27.394 5.175 -29.925 1.00 98.50 104 VAL A O 1
ATOM 808 N N . GLN A 1 105 ? 25.652 6.012 -28.807 1.00 98.25 105 GLN A N 1
ATOM 809 C CA . GLN A 1 105 ? 24.964 6.492 -30.012 1.00 98.25 105 GLN A CA 1
ATOM 810 C C . GLN A 1 105 ? 25.776 7.567 -30.744 1.00 98.25 105 GLN A C 1
ATOM 812 O O . GLN A 1 105 ? 25.875 7.539 -31.972 1.00 98.25 105 GLN A O 1
ATOM 817 N N . THR A 1 106 ? 26.392 8.483 -29.997 1.00 98.44 106 THR A N 1
ATOM 818 C CA . THR A 1 106 ? 27.239 9.544 -30.554 1.00 98.44 106 THR A CA 1
ATOM 819 C C . THR A 1 106 ? 28.503 8.969 -31.192 1.00 98.44 106 THR A C 1
ATOM 821 O O . THR A 1 106 ? 28.839 9.327 -32.321 1.00 98.44 106 THR A O 1
ATOM 824 N N . GLU A 1 107 ? 29.180 8.041 -30.515 1.00 98.44 107 GLU A N 1
ATOM 825 C CA . GLU A 1 107 ? 30.358 7.346 -31.045 1.00 98.44 107 GLU A CA 1
ATOM 826 C C . GLU A 1 107 ? 30.024 6.551 -32.311 1.00 98.44 107 GLU A C 1
ATOM 828 O O . GLU A 1 107 ? 30.730 6.661 -33.314 1.00 98.44 107 GLU A O 1
ATOM 833 N N . ASN A 1 108 ? 28.903 5.825 -32.320 1.00 98.31 108 ASN A N 1
ATOM 834 C CA . ASN A 1 108 ? 28.430 5.108 -33.503 1.00 98.31 108 ASN A CA 1
ATOM 835 C C . ASN A 1 108 ? 28.153 6.052 -34.680 1.00 98.31 108 ASN A C 1
ATOM 837 O O . ASN A 1 108 ? 28.536 5.745 -35.809 1.00 98.31 108 ASN A O 1
ATOM 841 N N . ALA A 1 109 ? 27.539 7.215 -34.441 1.00 98.06 109 ALA A N 1
ATOM 842 C CA . ALA A 1 109 ? 27.311 8.209 -35.489 1.00 98.06 109 ALA A CA 1
ATOM 843 C C . ALA A 1 109 ? 28.633 8.760 -36.059 1.00 98.06 109 ALA A C 1
ATOM 845 O O . ALA A 1 109 ? 28.774 8.908 -37.275 1.00 98.06 109 ALA A O 1
ATOM 846 N N . GLN A 1 110 ? 29.627 9.014 -35.201 1.00 98.25 110 GLN A N 1
ATOM 847 C CA . GLN A 1 110 ? 30.960 9.451 -35.627 1.00 98.25 110 GLN A CA 1
ATOM 848 C C . GLN A 1 110 ? 31.694 8.369 -36.428 1.00 98.25 110 GLN A C 1
ATOM 850 O O . GLN A 1 110 ? 32.301 8.672 -37.457 1.00 98.25 110 GLN A O 1
ATOM 855 N N . LEU A 1 111 ? 31.630 7.110 -35.990 1.00 98.44 111 LEU A N 1
ATOM 856 C CA . LEU A 1 111 ? 32.218 5.980 -36.709 1.00 98.44 111 LEU A CA 1
ATOM 857 C C . LEU A 1 111 ? 31.551 5.783 -38.073 1.00 98.44 111 LEU A C 1
ATOM 859 O O . LEU A 1 111 ? 32.254 5.679 -39.075 1.00 98.44 111 LEU A O 1
ATOM 863 N N . ALA A 1 112 ? 30.220 5.833 -38.142 1.00 98.25 112 ALA A N 1
ATOM 864 C CA . ALA A 1 112 ? 29.481 5.755 -39.400 1.00 98.25 112 ALA A CA 1
ATOM 865 C C . ALA A 1 112 ? 29.861 6.888 -40.369 1.00 98.25 112 ALA A C 1
ATOM 867 O O . ALA A 1 112 ? 29.990 6.669 -41.573 1.00 98.25 112 ALA A O 1
ATOM 868 N N . GLN A 1 113 ? 30.092 8.104 -39.862 1.00 98.38 113 GLN A N 1
ATOM 869 C CA . GLN A 1 113 ? 30.593 9.213 -40.676 1.00 98.38 113 GLN A CA 1
ATOM 870 C C . GLN A 1 113 ? 31.998 8.934 -41.226 1.00 98.38 113 GLN A C 1
ATOM 872 O O . GLN A 1 113 ? 32.256 9.184 -42.401 1.00 98.38 113 GLN A O 1
ATOM 877 N N . ARG A 1 114 ? 32.905 8.403 -40.397 1.00 98.31 114 ARG A N 1
ATOM 878 C CA . ARG A 1 114 ? 34.273 8.061 -40.818 1.00 98.31 114 ARG A CA 1
ATOM 879 C C . ARG A 1 114 ? 34.287 6.971 -41.885 1.00 98.31 114 ARG A C 1
ATOM 881 O O . ARG A 1 114 ? 35.021 7.113 -42.855 1.00 98.31 114 ARG A O 1
ATOM 888 N N . VAL A 1 115 ? 33.464 5.934 -41.730 1.00 98.25 115 VAL A N 1
ATOM 889 C CA . VAL A 1 115 ? 33.329 4.859 -42.726 1.00 98.25 115 VAL A CA 1
ATOM 890 C C . VAL A 1 115 ? 32.871 5.429 -44.067 1.00 98.25 115 VAL A C 1
ATOM 892 O O . VAL A 1 115 ? 33.549 5.214 -45.065 1.00 98.25 115 VAL A O 1
ATOM 895 N N . ARG A 1 116 ? 31.818 6.260 -44.081 1.00 97.44 116 ARG A N 1
ATOM 896 C CA . ARG A 1 116 ? 31.343 6.916 -45.313 1.00 97.44 116 ARG A CA 1
ATOM 897 C C . ARG A 1 116 ? 32.417 7.765 -45.992 1.00 97.44 116 ARG A C 1
ATOM 899 O O . ARG A 1 116 ? 32.533 7.746 -47.211 1.00 97.44 116 ARG A O 1
ATOM 906 N N . ASN A 1 117 ? 33.210 8.509 -45.220 1.00 97.88 117 ASN A N 1
ATOM 907 C CA . ASN A 1 117 ? 34.297 9.309 -45.786 1.00 97.88 117 ASN A CA 1
ATOM 908 C C . ASN A 1 117 ? 35.372 8.425 -46.441 1.00 97.88 117 ASN A C 1
ATOM 910 O O . ASN A 1 117 ? 35.842 8.753 -47.525 1.00 97.88 117 ASN A O 1
ATOM 914 N N . ILE A 1 118 ? 35.732 7.301 -45.812 1.00 97.75 118 ILE A N 1
ATOM 915 C CA . ILE A 1 118 ? 36.706 6.347 -46.363 1.00 97.75 118 ILE A CA 1
ATOM 916 C C . ILE A 1 118 ? 36.175 5.708 -47.654 1.00 97.75 118 ILE A C 1
ATOM 918 O O . ILE A 1 118 ? 36.917 5.624 -48.629 1.00 97.75 118 ILE A O 1
ATOM 922 N N . GLU A 1 119 ? 34.901 5.307 -47.684 1.00 97.12 119 GLU A N 1
ATOM 923 C CA . GLU A 1 119 ? 34.251 4.750 -48.881 1.00 97.12 119 GLU A CA 1
ATOM 924 C C . GLU A 1 119 ? 34.282 5.748 -50.051 1.00 97.12 119 GLU A C 1
ATOM 926 O O . GLU A 1 119 ? 34.682 5.395 -51.159 1.00 97.12 119 GLU A O 1
ATOM 931 N N . LEU A 1 120 ? 33.963 7.023 -49.793 1.00 97.12 120 LEU A N 1
ATOM 932 C CA . LEU A 1 120 ? 34.030 8.082 -50.806 1.00 97.12 120 LEU A CA 1
ATOM 933 C C . LEU A 1 120 ? 35.458 8.329 -51.316 1.00 97.12 120 LEU A C 1
ATOM 935 O O . LEU A 1 120 ? 35.655 8.540 -52.514 1.00 97.12 120 LEU A O 1
ATOM 939 N N . GLU A 1 121 ? 36.463 8.307 -50.436 1.00 97.31 121 GLU A N 1
ATOM 940 C CA . GLU A 1 121 ? 37.869 8.432 -50.841 1.00 97.31 121 GLU A CA 1
ATOM 941 C C . GLU A 1 121 ? 38.342 7.243 -51.688 1.00 97.31 121 GLU A C 1
ATOM 943 O O . GLU A 1 121 ? 39.137 7.418 -52.615 1.00 97.31 121 GLU A O 1
ATOM 948 N N . GLU A 1 122 ? 37.887 6.029 -51.374 1.00 97.25 122 GLU A N 1
ATOM 949 C CA . GLU A 1 122 ? 38.204 4.830 -52.149 1.00 97.25 122 GLU A CA 1
ATOM 950 C C . GLU A 1 122 ? 37.574 4.887 -53.546 1.00 97.25 122 GLU A C 1
ATOM 952 O O . GLU A 1 122 ? 38.252 4.619 -54.543 1.00 97.25 122 GLU A O 1
ATOM 957 N N . ASP A 1 123 ? 36.310 5.299 -53.637 1.00 96.00 123 ASP A N 1
ATOM 958 C CA . ASP A 1 123 ? 35.616 5.458 -54.913 1.00 96.00 123 ASP A CA 1
ATOM 959 C C . ASP A 1 123 ? 36.244 6.563 -55.775 1.00 96.00 123 ASP A C 1
ATOM 961 O O . ASP A 1 123 ? 36.452 6.362 -56.974 1.00 96.00 123 ASP A O 1
ATOM 965 N N . ALA A 1 124 ? 36.652 7.687 -55.176 1.00 95.81 124 ALA A N 1
ATOM 966 C CA . ALA A 1 124 ? 37.389 8.737 -55.879 1.00 95.81 124 ALA A CA 1
ATOM 967 C C . ALA A 1 124 ? 38.712 8.211 -56.465 1.00 95.81 124 ALA A C 1
ATOM 969 O O . ALA A 1 124 ? 38.996 8.417 -57.647 1.00 95.81 124 ALA A O 1
ATOM 970 N N . LYS A 1 125 ? 39.484 7.443 -55.681 1.00 96.31 125 LYS A N 1
ATOM 971 C CA . LYS A 1 125 ? 40.731 6.814 -56.153 1.00 96.31 125 LYS A CA 1
ATOM 972 C C . LYS A 1 125 ? 40.486 5.839 -57.307 1.00 96.31 125 LYS A C 1
ATOM 974 O O . LYS A 1 125 ? 41.273 5.812 -58.251 1.00 96.31 125 LYS A O 1
ATOM 979 N N . LYS A 1 126 ? 39.408 5.045 -57.264 1.00 95.44 126 LYS A N 1
ATOM 980 C CA . LYS A 1 126 ? 39.032 4.131 -58.361 1.00 95.44 126 LYS A CA 1
ATOM 981 C C . LYS A 1 126 ? 38.677 4.892 -59.640 1.00 95.44 126 LYS A C 1
ATOM 983 O O . LYS A 1 126 ? 39.093 4.482 -60.723 1.00 95.44 126 LYS A O 1
ATOM 988 N N . VAL A 1 127 ? 37.941 5.999 -59.530 1.00 94.88 127 VAL A N 1
ATOM 989 C CA . VAL A 1 127 ? 37.608 6.863 -60.674 1.00 94.88 127 VAL A CA 1
ATOM 990 C C . VAL A 1 127 ? 38.872 7.461 -61.294 1.00 94.88 127 VAL A C 1
ATOM 992 O O . VAL A 1 127 ? 39.016 7.411 -62.516 1.00 94.88 127 VAL A O 1
ATOM 995 N N . ASP A 1 128 ? 39.811 7.955 -60.484 1.00 94.06 128 ASP A N 1
ATOM 996 C CA . ASP A 1 128 ? 41.086 8.488 -60.981 1.00 94.06 128 ASP A CA 1
ATOM 997 C C . ASP A 1 128 ? 41.924 7.409 -61.689 1.00 94.06 128 ASP A C 1
ATOM 999 O O . ASP A 1 128 ? 42.413 7.633 -62.797 1.00 94.06 128 ASP A O 1
ATOM 1003 N N . GLN A 1 129 ? 42.005 6.195 -61.132 1.00 93.38 129 GLN A N 1
ATOM 1004 C CA . GLN A 1 129 ? 42.681 5.063 -61.785 1.00 93.38 129 GLN A CA 1
ATOM 1005 C C . GLN A 1 129 ? 42.049 4.696 -63.138 1.00 93.38 129 GLN A C 1
ATOM 1007 O O . GLN A 1 129 ? 42.759 4.441 -64.118 1.00 93.38 129 GLN A O 1
ATOM 1012 N N . LEU A 1 130 ? 40.715 4.673 -63.220 1.00 92.44 130 LEU A N 1
ATOM 1013 C CA . LEU A 1 130 ? 40.001 4.422 -64.475 1.00 92.44 130 LEU A CA 1
ATOM 1014 C C . LEU A 1 130 ? 40.246 5.539 -65.494 1.00 92.44 130 LEU A C 1
ATOM 1016 O O . LEU A 1 130 ? 40.467 5.255 -66.674 1.00 92.44 130 LEU A O 1
ATOM 1020 N N . ARG A 1 131 ? 40.255 6.797 -65.044 1.00 90.69 131 ARG A N 1
ATOM 1021 C CA . ARG A 1 131 ? 40.554 7.966 -65.875 1.00 90.69 131 ARG A CA 1
ATOM 1022 C C . ARG A 1 131 ? 41.960 7.882 -66.468 1.00 90.69 131 ARG A C 1
ATOM 1024 O O . ARG A 1 131 ? 42.105 8.041 -67.680 1.00 90.69 131 ARG A O 1
ATOM 1031 N N . ASP A 1 132 ? 42.967 7.575 -65.654 1.00 90.44 132 A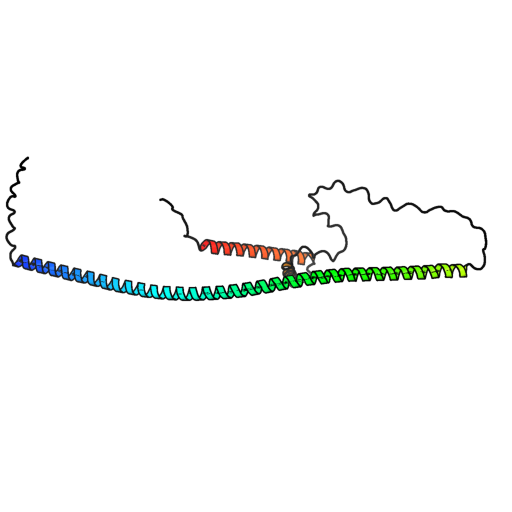SP A N 1
ATOM 1032 C CA . ASP A 1 132 ? 44.354 7.427 -66.108 1.00 90.44 132 ASP A CA 1
ATOM 1033 C C . ASP A 1 132 ? 44.510 6.271 -67.100 1.00 90.44 132 ASP A C 1
ATOM 1035 O O . ASP A 1 132 ? 45.214 6.396 -68.107 1.00 90.44 132 ASP A O 1
ATOM 1039 N N . THR A 1 133 ? 43.806 5.161 -66.865 1.00 89.50 133 THR A N 1
ATOM 1040 C CA . THR A 1 133 ? 43.798 4.006 -67.774 1.00 89.50 133 THR A CA 1
ATOM 1041 C C . THR A 1 133 ? 43.158 4.356 -69.122 1.00 89.50 133 THR A C 1
ATOM 1043 O O . THR A 1 133 ? 43.689 3.988 -70.170 1.00 89.50 133 THR A O 1
ATOM 1046 N N . TYR A 1 134 ? 42.045 5.098 -69.127 1.00 84.88 134 TYR A N 1
ATOM 1047 C CA . TYR A 1 134 ? 41.346 5.496 -70.352 1.00 84.88 134 TYR A CA 1
ATOM 1048 C C . TYR A 1 134 ? 42.150 6.507 -71.183 1.00 84.88 134 TYR A C 1
ATOM 1050 O O . TYR A 1 134 ? 42.308 6.324 -72.391 1.00 84.88 134 TYR A O 1
ATOM 1058 N N . ILE A 1 135 ? 42.706 7.544 -70.544 1.00 83.56 135 ILE A N 1
ATOM 1059 C CA . ILE A 1 135 ? 43.489 8.585 -71.228 1.00 83.56 135 ILE A CA 1
ATOM 1060 C C . ILE A 1 135 ? 44.771 7.991 -71.830 1.00 83.56 135 ILE A C 1
ATOM 1062 O O . ILE A 1 135 ? 45.043 8.184 -73.017 1.00 83.56 135 ILE A O 1
ATOM 1066 N N . ASN A 1 136 ? 45.536 7.221 -71.050 1.00 77.19 136 ASN A N 1
ATOM 1067 C CA . ASN A 1 136 ? 46.807 6.659 -71.517 1.00 77.19 136 ASN A CA 1
ATOM 1068 C C . ASN A 1 136 ? 46.616 5.449 -72.452 1.00 77.19 136 ASN A C 1
ATOM 1070 O O . ASN A 1 136 ? 47.409 5.238 -73.372 1.00 77.19 136 ASN A O 1
ATOM 1074 N N . GLY A 1 137 ? 45.552 4.662 -72.266 1.00 70.75 137 GLY A N 1
ATOM 1075 C CA . GLY A 1 137 ? 45.218 3.526 -73.130 1.00 70.75 137 GLY A CA 1
ATOM 1076 C C . GLY A 1 137 ? 44.640 3.932 -74.491 1.00 70.75 137 GLY A C 1
ATOM 1077 O O . GLY A 1 137 ? 44.931 3.284 -75.499 1.00 70.75 137 GLY A O 1
ATOM 1078 N N . GLY A 1 138 ? 43.859 5.017 -74.548 1.00 62.69 138 GLY A N 1
ATOM 1079 C CA . GLY A 1 138 ? 43.271 5.540 -75.786 1.00 62.69 138 GLY A CA 1
ATOM 1080 C C . GLY A 1 138 ? 44.299 6.164 -76.734 1.00 62.69 138 GLY A C 1
ATOM 1081 O O . GLY A 1 138 ? 44.233 5.939 -77.944 1.00 62.69 138 GLY A O 1
ATOM 1082 N N . LEU A 1 139 ? 45.299 6.875 -76.199 1.00 55.09 139 LEU A N 1
ATOM 1083 C CA . LEU A 1 139 ? 46.357 7.482 -77.018 1.00 55.09 139 LEU A CA 1
ATOM 1084 C C . LEU A 1 139 ? 47.233 6.435 -77.726 1.00 55.09 139 LEU A C 1
ATOM 1086 O O . LEU A 1 139 ? 47.570 6.605 -78.896 1.00 55.09 139 LEU A O 1
ATOM 1090 N N . ASN A 1 140 ? 47.547 5.319 -77.062 1.00 55.03 140 ASN A N 1
ATOM 1091 C CA . ASN A 1 140 ? 48.398 4.271 -77.638 1.00 55.03 140 ASN A CA 1
ATOM 1092 C C . ASN A 1 140 ? 47.688 3.396 -78.690 1.00 55.03 140 ASN A C 1
ATOM 1094 O O . ASN A 1 140 ? 48.359 2.712 -79.458 1.00 55.03 140 ASN A O 1
ATOM 1098 N N . ARG A 1 141 ? 46.347 3.426 -78.773 1.00 54.59 141 ARG A N 1
ATOM 1099 C CA . ARG A 1 141 ? 45.579 2.753 -79.843 1.00 54.59 141 ARG A CA 1
ATOM 1100 C C . ARG A 1 141 ? 45.288 3.635 -81.060 1.00 54.59 141 ARG A C 1
ATOM 1102 O O . ARG A 1 141 ? 44.942 3.092 -82.104 1.00 54.59 141 ARG A O 1
ATOM 1109 N N . LEU A 1 142 ? 45.436 4.956 -80.945 1.00 51.84 142 LEU A N 1
ATOM 1110 C CA . LEU A 1 142 ? 45.225 5.915 -82.043 1.00 51.84 142 LEU A CA 1
ATOM 1111 C C . LEU A 1 142 ? 46.532 6.528 -82.581 1.00 51.84 142 LEU A C 1
ATOM 1113 O O . LEU A 1 142 ? 46.509 7.324 -83.519 1.00 51.84 142 LEU A O 1
ATOM 1117 N N . GLY A 1 143 ? 47.685 6.117 -82.045 1.00 50.12 143 GLY A N 1
ATOM 1118 C CA . GLY A 1 143 ? 49.013 6.406 -82.589 1.00 50.12 143 GLY A CA 1
ATOM 1119 C C . GLY A 1 143 ? 49.318 5.600 -83.854 1.00 50.12 143 GLY A C 1
ATOM 1120 O O . GLY A 1 143 ? 50.177 4.724 -83.850 1.00 50.12 143 GLY A O 1
ATOM 1121 N N . GLY A 1 144 ? 48.603 5.908 -84.933 1.00 46.84 144 GLY A N 1
ATOM 1122 C CA . GLY A 1 144 ? 48.847 5.390 -86.275 1.00 46.84 144 GLY A CA 1
ATOM 1123 C C . GLY A 1 144 ? 47.709 5.758 -87.220 1.00 46.84 144 GLY A C 1
ATOM 1124 O O . GLY A 1 144 ? 46.849 4.923 -87.460 1.00 46.84 144 GLY A O 1
ATOM 1125 N N . SER A 1 145 ? 47.731 6.986 -87.756 1.00 47.00 145 SER A N 1
ATOM 1126 C CA . SER A 1 145 ? 46.699 7.627 -88.605 1.00 47.00 145 SER A CA 1
ATOM 1127 C C . SER A 1 145 ? 45.503 8.134 -87.794 1.00 47.00 145 SER A C 1
ATOM 1129 O O . SER A 1 145 ? 44.608 7.378 -87.464 1.00 47.00 145 SER A O 1
ATOM 1131 N N . ILE A 1 146 ? 45.374 9.414 -87.449 1.00 46.09 146 ILE A N 1
ATOM 1132 C CA . ILE A 1 146 ? 45.302 10.558 -88.364 1.00 46.09 146 ILE A CA 1
ATOM 1133 C C . ILE A 1 146 ? 45.702 11.812 -87.578 1.00 46.09 146 ILE A C 1
ATOM 1135 O O . ILE A 1 146 ? 45.007 12.247 -86.662 1.00 46.09 146 ILE A O 1
ATOM 1139 N N . LEU A 1 147 ? 46.830 12.407 -87.955 1.00 47.31 147 LEU A N 1
ATOM 1140 C CA . LEU A 1 147 ? 47.112 13.803 -87.660 1.00 47.31 147 LEU A CA 1
ATOM 1141 C C . LEU A 1 147 ? 46.297 14.667 -88.630 1.00 47.31 147 LEU A C 1
ATOM 1143 O O . LEU A 1 147 ? 46.310 14.431 -89.836 1.00 47.31 147 LEU A O 1
ATOM 1147 N N . THR A 1 148 ? 45.687 15.712 -88.070 1.00 50.03 148 THR A N 1
ATOM 1148 C CA . THR A 1 148 ? 45.067 16.888 -88.708 1.00 50.03 148 THR A CA 1
ATOM 1149 C C . THR A 1 148 ? 43.642 16.741 -89.255 1.00 50.03 148 THR A C 1
ATOM 1151 O O . THR A 1 148 ? 43.353 15.898 -90.094 1.00 50.03 148 THR A O 1
ATOM 1154 N N . SER A 1 149 ? 42.803 17.709 -88.859 1.00 47.97 149 SER A N 1
ATOM 1155 C CA . SER A 1 149 ? 41.540 18.124 -89.500 1.00 47.97 149 SER A CA 1
ATOM 1156 C C . SER A 1 149 ? 40.226 17.588 -88.926 1.00 47.97 149 SER A C 1
ATOM 1158 O O . SER A 1 149 ? 39.467 16.988 -89.669 1.00 47.97 149 SER A O 1
ATOM 1160 N N . VAL A 1 150 ? 39.875 17.912 -87.673 1.00 47.09 150 VAL A N 1
ATOM 1161 C CA . VAL A 1 150 ? 38.455 18.135 -87.312 1.00 47.09 150 VAL A CA 1
ATOM 1162 C C . VAL A 1 150 ? 38.346 19.212 -86.221 1.00 47.09 150 VAL A C 1
ATOM 1164 O O . VAL A 1 150 ? 38.358 18.936 -85.026 1.00 47.09 150 VAL A O 1
ATOM 1167 N N . LEU A 1 151 ? 38.235 20.465 -86.662 1.00 51.47 151 LEU A N 1
ATOM 1168 C CA . LEU A 1 151 ? 37.503 21.524 -85.965 1.00 51.47 151 LEU A CA 1
ATOM 1169 C C . LEU A 1 151 ? 36.002 21.260 -86.175 1.00 51.47 151 LEU A C 1
ATOM 1171 O O . LEU A 1 151 ? 35.507 21.557 -87.256 1.00 51.47 151 LEU A O 1
ATOM 1175 N N . VAL A 1 152 ? 35.288 20.710 -85.188 1.00 43.03 152 VAL A N 1
ATOM 1176 C CA . VAL A 1 152 ? 33.806 20.662 -85.148 1.00 43.03 152 VAL A CA 1
ATOM 1177 C C . VAL A 1 152 ? 33.382 20.731 -83.672 1.00 43.03 152 VAL A C 1
ATOM 1179 O O . VAL A 1 152 ? 33.534 19.769 -82.932 1.00 43.03 152 VAL A O 1
ATOM 1182 N N . SER A 1 153 ? 33.178 21.944 -83.152 1.00 40.00 153 SER A N 1
ATOM 1183 C CA . SER A 1 153 ? 31.873 22.565 -82.840 1.00 40.00 153 SER A CA 1
ATOM 1184 C C . SER A 1 153 ? 31.365 22.292 -81.412 1.00 40.00 153 SER A C 1
ATOM 1186 O O . SER A 1 153 ? 31.097 21.145 -81.067 1.00 40.00 153 SER A O 1
ATOM 1188 N N . PRO A 1 154 ? 31.154 23.342 -80.591 1.00 51.44 154 PRO A N 1
ATOM 1189 C CA . PRO A 1 154 ? 30.498 23.243 -79.297 1.00 51.44 154 PRO A CA 1
ATOM 1190 C C . PRO A 1 154 ? 28.996 23.477 -79.478 1.00 51.44 154 PRO A C 1
ATOM 1192 O O . PRO A 1 154 ? 28.551 24.615 -79.597 1.00 51.44 154 PRO A O 1
ATOM 1195 N N . ILE A 1 155 ? 28.197 22.415 -79.523 1.00 53.84 155 ILE A N 1
ATOM 1196 C CA . ILE A 1 155 ? 26.740 22.514 -79.402 1.00 53.84 155 ILE A CA 1
ATOM 1197 C C . ILE A 1 155 ? 26.277 21.316 -78.569 1.00 53.84 155 ILE A C 1
ATOM 1199 O O . ILE A 1 155 ? 26.754 20.204 -78.776 1.00 53.84 155 ILE A O 1
ATOM 1203 N N . PHE A 1 156 ? 25.317 21.563 -77.673 1.00 46.00 156 PHE A N 1
ATOM 1204 C CA . PHE A 1 156 ? 24.520 20.572 -76.940 1.00 46.00 156 PHE A CA 1
ATOM 1205 C C . PHE A 1 156 ? 25.065 20.097 -75.578 1.00 46.00 156 PHE A C 1
ATOM 1207 O O . PHE A 1 156 ? 25.313 18.918 -75.353 1.00 46.00 156 PHE A O 1
ATOM 1214 N N . TRP A 1 157 ? 25.140 21.014 -74.607 1.00 46.81 157 TRP A N 1
ATOM 1215 C CA . TRP A 1 157 ? 24.797 20.666 -73.221 1.00 46.81 157 TRP A CA 1
ATOM 1216 C C . TRP A 1 157 ? 23.402 21.212 -72.941 1.00 46.81 157 TRP A C 1
ATOM 1218 O O . TRP A 1 157 ? 23.200 22.409 -72.750 1.00 46.81 157 TRP A O 1
ATOM 1228 N N . GLY A 1 158 ? 22.431 20.306 -73.052 1.00 38.62 158 GLY A N 1
ATOM 1229 C CA . GLY A 1 158 ? 21.027 20.554 -72.792 1.00 38.62 158 GLY A CA 1
ATOM 1230 C C . GLY A 1 158 ? 20.792 20.846 -71.317 1.00 38.62 158 GLY A C 1
ATOM 1231 O O . GLY A 1 158 ? 21.129 20.064 -70.433 1.00 38.62 158 GLY A O 1
ATOM 1232 N N . SER A 1 159 ? 20.174 21.992 -71.094 1.00 46.75 159 SER A N 1
ATOM 1233 C CA . SER A 1 159 ? 19.461 22.394 -69.897 1.00 46.75 159 SER A CA 1
ATOM 1234 C C . SER A 1 159 ? 18.216 21.523 -69.693 1.00 46.75 159 SER A C 1
ATOM 1236 O O . SER A 1 159 ? 17.174 21.818 -70.269 1.00 46.75 159 SER A O 1
ATOM 1238 N N . THR A 1 160 ? 18.301 20.481 -68.865 1.00 52.03 160 THR A N 1
ATOM 1239 C CA . THR A 1 160 ? 17.125 19.827 -68.255 1.00 52.03 160 THR A CA 1
ATOM 1240 C C . THR A 1 160 ? 17.495 19.205 -66.908 1.00 52.03 160 THR A C 1
ATOM 1242 O O . THR A 1 160 ? 17.713 18.000 -66.819 1.00 52.03 160 THR A O 1
ATOM 1245 N N . LEU A 1 161 ? 17.582 20.020 -65.853 1.00 43.69 161 LEU A N 1
ATOM 1246 C CA . LEU A 1 161 ? 17.476 19.537 -64.464 1.00 43.69 161 LEU A CA 1
ATOM 1247 C C . LEU A 1 161 ? 17.035 20.625 -63.466 1.00 43.69 161 LEU A C 1
ATOM 1249 O O . LEU A 1 161 ? 17.270 20.511 -62.271 1.00 43.69 161 LEU A O 1
ATOM 1253 N N . GLU A 1 162 ? 16.327 21.652 -63.943 1.00 43.31 162 GLU A N 1
ATOM 1254 C CA . GLU A 1 162 ? 15.662 22.654 -63.100 1.00 43.31 162 GLU A CA 1
ATOM 1255 C C . GLU A 1 162 ? 14.239 22.899 -63.616 1.00 43.31 162 GLU A C 1
ATOM 1257 O O . GLU A 1 162 ? 13.976 23.895 -64.279 1.00 43.31 162 GLU A O 1
ATOM 1262 N N . THR A 1 163 ? 13.317 21.950 -63.416 1.00 47.22 163 THR A N 1
ATOM 1263 C CA . THR A 1 163 ? 11.852 22.183 -63.507 1.00 47.22 163 THR A CA 1
ATOM 1264 C C . THR A 1 163 ? 11.060 20.954 -63.036 1.00 47.22 163 THR A C 1
ATOM 1266 O O . THR A 1 163 ? 10.302 20.350 -63.786 1.00 47.22 163 THR A O 1
ATOM 1269 N N . ALA A 1 164 ? 11.238 20.541 -61.776 1.00 42.28 164 ALA A N 1
ATOM 1270 C CA . ALA A 1 164 ? 10.345 19.545 -61.162 1.00 42.28 164 ALA A CA 1
ATOM 1271 C C . ALA A 1 164 ? 10.145 19.701 -59.642 1.00 42.28 164 ALA A C 1
ATOM 1273 O O . ALA A 1 164 ? 9.674 18.774 -58.992 1.00 42.28 164 ALA A O 1
ATOM 1274 N N . ILE A 1 165 ? 10.471 20.858 -59.051 1.00 44.56 165 ILE A N 1
ATOM 1275 C CA . ILE A 1 165 ? 10.161 21.141 -57.636 1.00 44.56 165 ILE A CA 1
ATOM 1276 C C . ILE A 1 165 ? 9.636 22.568 -57.509 1.00 44.56 165 ILE A C 1
ATOM 1278 O O . ILE A 1 165 ? 10.208 23.426 -56.844 1.00 44.56 165 ILE A O 1
ATOM 1282 N N . THR A 1 166 ? 8.564 22.877 -58.224 1.00 47.16 166 THR A N 1
ATOM 1283 C CA . THR A 1 166 ? 7.754 24.063 -57.931 1.00 47.16 166 THR A CA 1
ATOM 1284 C C . THR A 1 166 ? 6.433 23.892 -58.650 1.00 47.16 166 THR A C 1
ATOM 1286 O O . THR A 1 166 ? 6.376 24.071 -59.859 1.00 47.16 166 THR A O 1
ATOM 1289 N N . LEU A 1 167 ? 5.419 23.459 -57.898 1.00 40.94 167 LEU A N 1
ATOM 1290 C CA . LEU A 1 167 ? 3.974 23.682 -58.059 1.00 40.94 167 LEU A CA 1
ATOM 1291 C C . LEU A 1 167 ? 3.226 22.445 -57.548 1.00 40.94 167 LEU A C 1
ATOM 1293 O O . LEU A 1 167 ? 3.275 21.387 -58.167 1.00 40.94 167 LEU A O 1
ATOM 1297 N N . GLY A 1 168 ? 2.512 22.597 -56.427 1.00 44.50 168 GLY A N 1
ATOM 1298 C CA . GLY A 1 168 ? 1.453 21.647 -56.078 1.00 44.50 168 GLY A CA 1
ATOM 1299 C C .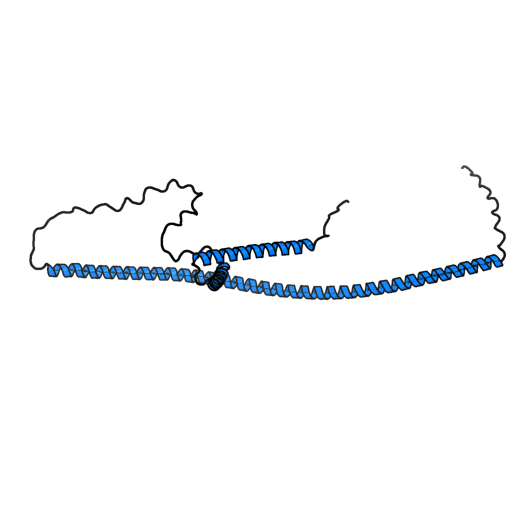 GLY A 1 168 ? 1.213 21.314 -54.607 1.00 44.50 168 GLY A C 1
ATOM 1300 O O . GLY A 1 168 ? 0.691 20.238 -54.360 1.00 44.50 168 GLY A O 1
ATOM 1301 N N . LEU A 1 169 ? 1.532 22.169 -53.627 1.00 46.12 169 LEU A N 1
ATOM 1302 C CA . LEU A 1 169 ? 1.054 21.976 -52.245 1.00 46.12 169 LEU A CA 1
ATOM 1303 C C . LEU A 1 169 ? 0.655 23.313 -51.606 1.00 46.12 169 LEU A C 1
ATOM 1305 O O . LEU A 1 169 ? 1.335 23.847 -50.737 1.00 46.12 169 LEU A O 1
ATOM 1309 N N . SER A 1 170 ? -0.472 23.867 -52.046 1.00 47.09 170 SER A N 1
ATOM 1310 C CA . SER A 1 170 ? -1.134 24.978 -51.353 1.00 47.09 170 SER A CA 1
ATOM 1311 C C . SER A 1 170 ? -2.653 24.859 -51.480 1.00 47.09 170 SER A C 1
ATOM 1313 O O . SER A 1 170 ? -3.286 25.697 -52.109 1.00 47.09 170 SER A O 1
ATOM 1315 N N . ALA A 1 171 ? -3.221 23.771 -50.953 1.00 50.31 171 ALA A N 1
ATOM 1316 C CA . ALA A 1 171 ? -4.629 23.666 -50.544 1.00 50.31 171 ALA A CA 1
ATOM 1317 C C . ALA A 1 171 ? -4.909 22.241 -50.040 1.00 50.31 171 ALA A C 1
ATOM 1319 O O . ALA A 1 171 ? -5.542 21.443 -50.725 1.00 50.31 171 ALA A O 1
ATOM 1320 N N . VAL A 1 172 ? -4.432 21.901 -48.841 1.00 43.47 172 VAL A N 1
ATOM 1321 C CA . VAL A 1 172 ? -4.940 20.727 -48.119 1.00 43.47 172 VAL A CA 1
ATOM 1322 C C . VAL A 1 172 ? -5.291 21.155 -46.702 1.00 43.47 172 VAL A C 1
ATOM 1324 O O . VAL A 1 172 ? -4.480 21.714 -45.970 1.00 43.47 172 VAL A O 1
ATOM 1327 N N . ASN A 1 173 ? -6.556 20.931 -46.376 1.00 44.97 173 ASN A N 1
ATOM 1328 C CA . ASN A 1 173 ? -7.200 21.165 -45.097 1.00 44.97 173 ASN A CA 1
ATOM 1329 C C . ASN A 1 173 ? -6.464 20.393 -43.970 1.00 44.97 173 ASN A C 1
ATOM 1331 O O . ASN A 1 173 ? -6.286 19.180 -44.114 1.00 44.97 173 ASN A O 1
ATOM 1335 N N . PRO A 1 174 ? -6.043 21.028 -42.856 1.00 47.41 174 PRO A N 1
ATOM 1336 C CA . PRO A 1 174 ? -5.235 20.370 -41.819 1.00 47.41 174 PRO A CA 1
ATOM 1337 C C . PRO A 1 174 ? -5.965 19.270 -41.020 1.00 47.41 174 PRO A C 1
ATOM 1339 O O . PRO A 1 174 ? -5.354 18.626 -40.173 1.00 47.41 174 PRO A O 1
ATOM 1342 N N . SER A 1 175 ? -7.243 18.998 -41.296 1.00 48.41 175 SER A N 1
ATOM 1343 C CA . SER A 1 175 ? -8.059 18.020 -40.558 1.00 48.41 175 SER A CA 1
ATOM 1344 C C . SER A 1 175 ? -8.059 16.589 -41.125 1.00 48.41 175 SER A C 1
ATOM 1346 O O . SER A 1 175 ? -8.688 15.720 -40.533 1.00 48.41 175 SER A O 1
ATOM 1348 N N . ILE A 1 176 ? -7.392 16.314 -42.257 1.00 49.59 176 ILE A N 1
ATOM 1349 C CA . ILE A 1 176 ? -7.439 14.988 -42.935 1.00 49.59 176 ILE A CA 1
ATOM 1350 C C . ILE A 1 176 ? -6.058 14.289 -42.965 1.00 49.59 176 ILE A C 1
ATOM 1352 O O . ILE A 1 176 ? -5.884 13.198 -43.506 1.00 49.59 176 ILE A O 1
ATOM 1356 N N . LEU A 1 177 ? -5.051 14.868 -42.309 1.00 44.53 177 LEU A N 1
ATOM 1357 C CA . LEU A 1 177 ? -3.666 14.388 -42.364 1.00 44.53 177 LEU A CA 1
ATOM 1358 C C . LEU A 1 177 ? -3.299 13.074 -41.627 1.00 44.53 177 LEU A C 1
ATOM 1360 O O . LEU A 1 177 ? -2.148 12.673 -41.784 1.00 44.53 177 LEU A O 1
ATOM 1364 N N . PRO A 1 178 ? -4.179 12.322 -40.926 1.00 49.47 178 PRO A N 1
ATOM 1365 C CA . PRO A 1 178 ? -3.795 10.979 -40.472 1.00 49.47 178 PRO A CA 1
ATOM 1366 C C . PRO A 1 178 ? -4.022 9.854 -41.499 1.00 49.47 178 PRO A C 1
ATOM 1368 O O . PRO A 1 178 ? -3.494 8.765 -41.307 1.00 49.47 178 PRO A O 1
ATOM 1371 N N . TRP A 1 179 ? -4.795 10.064 -42.575 1.00 46.41 179 TRP A N 1
ATOM 1372 C CA . TRP A 1 179 ? -5.321 8.940 -43.380 1.00 46.41 179 TRP A CA 1
ATOM 1373 C C . TRP A 1 179 ? -4.689 8.740 -44.767 1.00 46.41 179 TRP A C 1
ATOM 1375 O O . TRP A 1 179 ? -4.936 7.716 -45.397 1.00 46.41 179 TRP A O 1
ATOM 1385 N N . LEU A 1 180 ? -3.832 9.650 -45.243 1.00 41.03 180 LEU A N 1
ATOM 1386 C CA . LEU A 1 180 ? -3.185 9.531 -46.566 1.00 41.03 180 LEU A CA 1
ATOM 1387 C C . LEU A 1 180 ? -1.720 9.054 -46.531 1.00 41.03 180 LEU A C 1
ATOM 1389 O O . LEU A 1 180 ? -1.064 9.024 -47.567 1.00 41.03 180 LEU A O 1
ATOM 1393 N N . ALA A 1 181 ? -1.223 8.589 -45.382 1.00 43.78 181 ALA A N 1
ATOM 1394 C CA . ALA A 1 181 ? 0.087 7.931 -45.270 1.00 43.78 181 ALA A CA 1
ATOM 1395 C C . ALA A 1 181 ? 0.038 6.402 -45.513 1.00 43.78 181 ALA A C 1
ATOM 1397 O O . ALA A 1 181 ? 0.953 5.684 -45.124 1.00 43.78 181 ALA A O 1
ATOM 1398 N N . PHE A 1 182 ? -1.010 5.892 -46.169 1.00 46.66 182 PHE A N 1
ATOM 1399 C CA . PHE A 1 182 ? -1.119 4.496 -46.611 1.00 46.66 182 PHE A CA 1
ATOM 1400 C C . PHE A 1 182 ? -1.073 4.422 -48.142 1.00 46.66 182 PHE A C 1
ATOM 1402 O O . PHE A 1 182 ? -2.056 4.115 -48.810 1.00 46.66 182 PHE A O 1
ATOM 1409 N N . GLY A 1 183 ? 0.090 4.746 -48.707 1.00 39.81 183 GLY A N 1
ATOM 1410 C CA . GLY A 1 183 ? 0.347 4.717 -50.147 1.00 39.81 183 GLY A CA 1
ATOM 1411 C C . GLY A 1 183 ? 1.616 3.937 -50.477 1.00 39.81 183 GLY A C 1
ATOM 1412 O O . GLY A 1 183 ? 2.684 4.519 -50.605 1.00 39.81 183 GLY A O 1
ATOM 1413 N N . THR A 1 184 ? 1.471 2.614 -50.583 1.00 48.75 184 THR A N 1
ATOM 1414 C CA . THR A 1 184 ? 2.295 1.686 -51.383 1.00 48.75 184 THR A CA 1
ATOM 1415 C C . THR A 1 184 ? 3.811 1.928 -51.432 1.00 48.75 184 THR A C 1
ATOM 1417 O O . THR A 1 184 ? 4.337 2.293 -52.480 1.00 48.75 184 THR A O 1
ATOM 1420 N N . VAL A 1 185 ? 4.539 1.588 -50.365 1.00 38.34 185 VAL A N 1
ATOM 1421 C CA . VAL A 1 185 ? 5.939 1.139 -50.477 1.00 38.34 185 VAL A CA 1
ATOM 1422 C C . VAL A 1 185 ? 6.200 0.048 -49.438 1.00 38.34 185 VAL A C 1
ATOM 1424 O O . VAL A 1 185 ? 6.038 0.276 -48.246 1.00 38.34 185 VAL A O 1
ATOM 1427 N N . GLY A 1 186 ? 6.614 -1.130 -49.911 1.00 38.00 186 GLY A N 1
ATOM 1428 C CA . GLY A 1 186 ? 7.409 -2.100 -49.152 1.00 38.00 186 GLY A CA 1
ATOM 1429 C C . GLY A 1 186 ? 6.731 -2.754 -47.949 1.00 38.00 186 GLY A C 1
ATOM 1430 O O . GLY A 1 186 ? 6.824 -2.288 -46.818 1.00 38.00 186 GLY A O 1
ATOM 1431 N N . THR A 1 187 ? 6.135 -3.922 -48.171 1.00 47.47 187 THR A N 1
ATOM 1432 C CA . THR A 1 187 ? 5.796 -4.864 -47.102 1.00 47.47 187 THR A CA 1
ATOM 1433 C C . THR A 1 187 ? 7.048 -5.240 -46.306 1.00 47.47 187 THR A C 1
ATOM 1435 O O . THR A 1 187 ? 7.870 -6.021 -46.779 1.00 47.47 187 THR A O 1
ATOM 1438 N N . GLY A 1 188 ? 7.156 -4.721 -45.084 1.00 45.00 188 GLY A N 1
ATOM 1439 C CA . GLY A 1 188 ? 8.015 -5.281 -44.043 1.00 45.00 188 GLY A CA 1
ATOM 1440 C C . GLY A 1 188 ? 9.091 -4.340 -43.524 1.00 45.00 188 GLY A C 1
ATOM 1441 O O . GLY A 1 188 ? 10.253 -4.548 -43.837 1.00 45.00 188 GLY A O 1
ATOM 1442 N N . THR A 1 189 ? 8.725 -3.343 -42.707 1.00 47.88 189 THR A N 1
ATOM 1443 C CA . THR A 1 189 ? 9.546 -2.886 -41.549 1.00 47.88 189 THR A CA 1
ATOM 1444 C C . THR A 1 189 ? 8.910 -1.780 -40.696 1.00 47.88 189 THR A C 1
ATOM 1446 O O . THR A 1 189 ? 9.435 -1.473 -39.632 1.00 47.88 189 THR A O 1
ATOM 1449 N N . PHE A 1 190 ? 7.764 -1.209 -41.072 1.00 42.12 190 PHE A N 1
ATOM 1450 C CA . PHE A 1 190 ? 7.142 -0.118 -40.309 1.00 42.12 190 PHE A CA 1
ATOM 1451 C C . PHE A 1 190 ? 5.904 -0.571 -39.522 1.00 42.12 190 PHE A C 1
ATOM 1453 O O . PHE A 1 190 ? 4.778 -0.290 -39.903 1.00 42.12 190 PHE A O 1
ATOM 1460 N N . MET A 1 191 ? 6.106 -1.272 -38.406 1.00 44.78 191 MET A N 1
ATOM 1461 C CA . MET A 1 191 ? 5.095 -1.396 -37.338 1.00 44.78 191 MET A CA 1
ATOM 1462 C C . MET A 1 191 ? 5.784 -1.516 -35.975 1.00 44.78 191 MET A C 1
ATOM 1464 O O . MET A 1 191 ? 5.537 -2.441 -35.212 1.00 44.78 191 MET A O 1
ATOM 1468 N N . HIS A 1 192 ? 6.723 -0.612 -35.686 1.00 45.56 192 HIS A N 1
ATOM 1469 C CA . HIS A 1 192 ? 7.521 -0.713 -34.463 1.00 45.56 192 HIS A CA 1
ATOM 1470 C C . HIS A 1 192 ? 7.463 0.510 -33.537 1.00 45.56 192 HIS A C 1
ATOM 1472 O O . HIS A 1 192 ? 8.091 0.481 -32.482 1.00 45.56 192 HIS A O 1
ATOM 1478 N N . THR A 1 193 ? 6.699 1.558 -33.869 1.00 43.03 193 THR A N 1
ATOM 1479 C CA . THR A 1 193 ? 6.816 2.860 -33.181 1.00 43.03 193 THR A CA 1
ATOM 1480 C C . THR A 1 193 ? 5.579 3.365 -32.431 1.00 43.03 193 THR A C 1
ATOM 1482 O O . THR A 1 193 ? 5.667 4.430 -31.830 1.00 43.03 193 THR A O 1
ATOM 1485 N N . CYS A 1 194 ? 4.471 2.617 -32.354 1.00 42.25 194 CYS A N 1
ATOM 1486 C CA . CYS A 1 194 ? 3.301 3.044 -31.557 1.00 42.25 194 CYS A CA 1
ATOM 1487 C C . CYS A 1 194 ? 2.914 2.116 -30.395 1.00 42.25 194 CYS A C 1
ATOM 1489 O O . CYS A 1 194 ? 1.966 2.420 -29.681 1.00 42.25 194 CYS A O 1
ATOM 1491 N N . PHE A 1 195 ? 3.653 1.033 -30.147 1.00 44.78 195 PHE A N 1
ATOM 1492 C CA . PHE A 1 195 ? 3.376 0.124 -29.032 1.00 44.78 195 PHE A CA 1
ATOM 1493 C C . PHE A 1 195 ? 4.391 0.343 -27.903 1.00 44.78 195 PHE A C 1
ATOM 1495 O O . PHE A 1 195 ? 5.575 0.029 -28.035 1.00 44.78 195 PHE A O 1
ATOM 1502 N N . ARG A 1 196 ? 3.927 0.914 -26.783 1.00 45.06 196 ARG A N 1
ATOM 1503 C CA . ARG A 1 196 ? 4.679 1.003 -25.518 1.00 45.06 196 ARG A CA 1
ATOM 1504 C C . ARG A 1 196 ? 5.159 -0.404 -25.138 1.00 45.06 196 ARG A C 1
ATOM 1506 O O . ARG A 1 196 ? 4.375 -1.346 -25.169 1.00 45.06 196 ARG A O 1
ATOM 1513 N N . GLY A 1 197 ? 6.424 -0.539 -24.737 1.00 47.00 197 GLY A N 1
ATOM 1514 C CA . GLY A 1 197 ? 7.125 -1.823 -24.562 1.00 47.00 197 GLY A CA 1
ATOM 1515 C C . GLY A 1 197 ? 6.490 -2.876 -23.634 1.00 47.00 197 GLY A C 1
ATOM 1516 O O . GLY A 1 197 ? 6.960 -4.008 -23.636 1.00 47.00 197 GLY A O 1
ATOM 1517 N N . SER A 1 198 ? 5.425 -2.556 -22.887 1.00 48.97 198 SER A N 1
ATOM 1518 C CA . SER A 1 198 ? 4.653 -3.553 -22.128 1.00 48.97 198 SER A CA 1
ATOM 1519 C C . SER A 1 198 ? 3.776 -4.429 -23.030 1.00 48.97 198 SER A C 1
ATOM 1521 O O . SER A 1 198 ? 3.728 -5.633 -22.826 1.00 48.97 198 SER A O 1
ATOM 1523 N N . GLN A 1 199 ? 3.179 -3.867 -24.086 1.00 57.31 199 GLN A N 1
ATOM 1524 C CA . GLN A 1 199 ? 2.211 -4.581 -24.932 1.00 57.31 199 GLN A CA 1
ATOM 1525 C C . GLN A 1 199 ? 2.856 -5.531 -25.959 1.00 57.31 199 GLN A C 1
ATOM 1527 O O . GLN A 1 199 ? 2.169 -6.353 -26.558 1.00 57.31 199 GLN A O 1
ATOM 1532 N N . LYS A 1 200 ? 4.177 -5.445 -26.184 1.00 63.34 200 LYS A N 1
ATOM 1533 C CA . LYS A 1 200 ? 4.853 -6.311 -27.166 1.00 63.34 200 LYS A CA 1
ATOM 1534 C C . LYS A 1 200 ? 4.912 -7.773 -26.703 1.00 63.34 200 LYS A C 1
ATOM 1536 O O . LYS A 1 200 ? 4.749 -8.669 -27.521 1.00 63.34 200 LYS A O 1
ATOM 1541 N N . ARG A 1 201 ? 5.101 -8.005 -25.397 1.00 65.31 201 ARG A N 1
ATOM 1542 C CA . ARG A 1 201 ? 5.122 -9.362 -24.819 1.00 65.31 201 ARG A CA 1
ATOM 1543 C C . ARG A 1 201 ? 3.745 -10.019 -24.839 1.00 65.31 201 ARG A C 1
ATOM 1545 O O . ARG A 1 201 ? 3.653 -11.218 -25.068 1.00 65.31 201 ARG A O 1
ATOM 1552 N N . ASP A 1 202 ? 2.696 -9.222 -24.668 1.00 71.62 202 ASP A N 1
ATOM 1553 C CA . ASP A 1 202 ? 1.324 -9.724 -24.685 1.00 71.62 202 ASP A CA 1
ATOM 1554 C C . ASP A 1 202 ? 0.902 -10.106 -26.110 1.00 71.62 202 ASP A C 1
ATOM 1556 O O . ASP A 1 202 ? 0.255 -11.129 -26.310 1.00 71.62 202 ASP A O 1
ATOM 1560 N N . LEU A 1 203 ? 1.348 -9.358 -27.129 1.00 74.06 203 LEU A N 1
ATOM 1561 C CA . LEU A 1 203 ? 1.067 -9.704 -28.525 1.00 74.06 203 LEU A CA 1
ATOM 1562 C C . LEU A 1 203 ? 1.704 -11.035 -28.950 1.00 74.06 203 LEU A C 1
ATOM 1564 O O . LEU A 1 203 ? 1.048 -11.827 -29.619 1.00 74.06 203 LEU A O 1
ATOM 1568 N N . GLU A 1 204 ? 2.953 -11.290 -28.546 1.00 79.44 204 GLU A N 1
ATOM 1569 C CA . GLU A 1 204 ? 3.651 -12.550 -28.849 1.00 79.44 204 GLU A CA 1
ATOM 1570 C C . GLU A 1 204 ? 2.959 -13.755 -28.181 1.00 79.44 204 GLU A C 1
ATOM 1572 O O . GLU A 1 204 ? 2.892 -14.835 -28.767 1.00 79.44 204 GLU A O 1
ATOM 1577 N N . TYR A 1 205 ? 2.382 -13.563 -26.988 1.00 87.56 205 TYR A N 1
ATOM 1578 C CA . TYR A 1 205 ? 1.579 -14.581 -26.306 1.00 87.56 205 TYR A CA 1
ATOM 1579 C C . TYR A 1 205 ? 0.244 -14.856 -27.018 1.00 87.56 205 TYR A C 1
ATOM 1581 O O . TYR A 1 205 ? -0.151 -16.009 -27.182 1.00 87.56 205 TYR A O 1
ATOM 1589 N N . TYR A 1 206 ? -0.454 -13.819 -27.488 1.00 84.56 206 TYR A N 1
ATOM 1590 C CA . TYR A 1 206 ? -1.716 -14.011 -28.211 1.00 84.56 206 TYR A CA 1
ATOM 1591 C C . TYR A 1 206 ? -1.520 -14.542 -29.636 1.00 84.56 206 TYR A C 1
ATOM 1593 O O . TYR A 1 206 ? -2.413 -15.202 -30.169 1.00 84.56 206 TYR A O 1
ATOM 1601 N N . GLU A 1 207 ? -0.361 -14.294 -30.249 1.00 87.12 207 GLU A N 1
ATOM 1602 C CA . GLU A 1 207 ? 0.002 -14.860 -31.549 1.00 87.12 207 GLU A CA 1
ATOM 1603 C C . GLU A 1 207 ? 0.153 -16.385 -31.476 1.00 87.12 207 GLU A C 1
ATOM 1605 O O . GLU A 1 207 ? -0.423 -17.088 -32.311 1.00 87.12 207 GLU A O 1
ATOM 1610 N N . SER A 1 208 ? 0.835 -16.912 -30.452 1.00 86.25 208 SER A N 1
ATOM 1611 C CA . SER A 1 208 ? 0.944 -18.364 -30.259 1.00 86.25 208 SER A CA 1
ATOM 1612 C C . SER A 1 208 ? -0.410 -19.005 -29.940 1.00 86.25 208 SER A C 1
ATOM 1614 O O . SER A 1 208 ? -0.769 -20.002 -30.563 1.00 86.25 208 SER A O 1
ATOM 1616 N N . GLU A 1 209 ? -1.221 -18.393 -29.069 1.00 91.12 209 GLU A N 1
ATOM 1617 C CA . GLU A 1 209 ? -2.553 -18.914 -28.730 1.00 91.12 209 GLU A CA 1
ATOM 1618 C C . GLU A 1 209 ? -3.504 -18.933 -29.946 1.00 91.12 209 GLU A C 1
ATOM 1620 O O . GLU A 1 209 ? -4.323 -19.844 -30.100 1.00 91.12 209 GLU A O 1
ATOM 1625 N N . CYS A 1 210 ? -3.406 -17.936 -30.833 1.00 90.25 210 CYS A N 1
ATOM 1626 C CA . CYS A 1 210 ? -4.203 -17.884 -32.058 1.00 90.25 210 CYS A CA 1
ATOM 1627 C C . CYS A 1 210 ? -3.818 -19.009 -33.029 1.00 90.25 210 CYS A C 1
ATOM 1629 O O . CYS A 1 210 ? -4.696 -19.705 -33.550 1.00 90.25 210 CYS A O 1
ATOM 1631 N N . LEU A 1 211 ? -2.513 -19.212 -33.236 1.00 89.94 211 LEU A N 1
ATOM 1632 C CA . LEU A 1 211 ? -1.982 -20.240 -34.132 1.00 89.94 211 LEU A CA 1
ATOM 1633 C C . LEU A 1 211 ? -2.240 -21.662 -33.610 1.00 89.94 211 LEU A C 1
ATOM 1635 O O . LEU A 1 211 ? -2.500 -22.555 -34.414 1.00 89.94 211 LEU A O 1
ATOM 1639 N N . ASP A 1 212 ? -2.270 -21.864 -32.291 1.00 93.62 212 ASP A N 1
ATOM 1640 C CA . ASP A 1 212 ? -2.657 -23.145 -31.686 1.00 93.62 212 ASP A CA 1
ATOM 1641 C C . ASP A 1 212 ? -4.132 -23.493 -31.956 1.00 93.62 212 ASP A C 1
ATOM 1643 O O . ASP A 1 212 ? -4.478 -24.658 -32.171 1.00 93.62 212 ASP A O 1
ATOM 1647 N N . ARG A 1 213 ? -5.021 -22.489 -31.983 1.00 92.06 213 ARG A N 1
ATOM 1648 C CA . ARG A 1 213 ? -6.453 -22.686 -32.284 1.00 92.06 213 ARG A CA 1
ATOM 1649 C C . ARG A 1 213 ? -6.733 -22.827 -33.777 1.00 92.06 213 ARG A C 1
ATOM 1651 O O . ARG A 1 213 ? -7.646 -23.560 -34.157 1.00 92.06 213 ARG A O 1
ATOM 1658 N N . ASN A 1 214 ? -5.994 -22.109 -34.618 1.00 94.12 214 ASN A N 1
ATOM 1659 C CA . ASN A 1 214 ? -6.107 -22.187 -36.067 1.00 94.12 214 ASN A CA 1
ATOM 1660 C C . ASN A 1 214 ? -4.718 -22.052 -36.719 1.00 94.12 214 ASN A C 1
ATOM 1662 O O . ASN A 1 214 ? -4.282 -20.934 -37.003 1.00 94.12 214 ASN A O 1
ATOM 1666 N N . PRO A 1 215 ? -4.045 -23.170 -37.044 1.00 93.56 215 PRO A N 1
ATOM 1667 C CA . PRO A 1 215 ? -2.695 -23.132 -37.610 1.00 93.56 215 PRO A CA 1
ATOM 1668 C C . PRO A 1 215 ? -2.650 -22.547 -39.029 1.00 93.56 215 PRO A C 1
ATOM 1670 O O . PRO A 1 215 ? -1.579 -22.195 -39.515 1.00 93.56 215 PRO A O 1
ATOM 1673 N N . ASN A 1 216 ? -3.805 -22.420 -39.694 1.00 94.62 216 ASN A N 1
ATOM 1674 C CA . ASN A 1 216 ? -3.932 -21.812 -41.019 1.00 94.62 216 ASN A CA 1
ATOM 1675 C C . ASN A 1 216 ? -4.396 -20.346 -40.958 1.00 94.62 216 ASN A C 1
ATOM 1677 O O . ASN A 1 216 ? -4.776 -19.792 -41.991 1.00 94.62 216 ASN A O 1
ATOM 1681 N N . ALA A 1 217 ? -4.404 -19.723 -39.774 1.00 90.56 217 ALA A N 1
ATOM 1682 C CA . ALA A 1 217 ? -4.786 -18.325 -39.623 1.00 90.56 217 ALA A CA 1
ATOM 1683 C C . ALA A 1 217 ? -3.845 -17.410 -40.418 1.00 90.56 217 ALA A C 1
ATOM 1685 O O . ALA A 1 217 ? -2.617 -17.518 -40.379 1.00 90.56 217 ALA A O 1
ATOM 1686 N N . THR A 1 218 ? -4.429 -16.470 -41.150 1.00 94.44 218 THR A N 1
ATOM 1687 C CA . THR A 1 218 ? -3.672 -15.432 -41.844 1.00 94.44 218 THR A CA 1
ATOM 1688 C C . THR A 1 218 ? -3.094 -14.435 -40.836 1.00 94.44 218 THR A C 1
ATOM 1690 O O . THR A 1 218 ? -3.668 -14.196 -39.776 1.00 94.44 218 THR A O 1
ATOM 1693 N N . LYS A 1 219 ? -1.990 -13.757 -41.186 1.00 88.75 219 LYS A N 1
ATOM 1694 C CA . LYS A 1 219 ? -1.396 -12.706 -40.329 1.00 88.75 219 LYS A CA 1
ATOM 1695 C C . LYS A 1 219 ? -2.400 -11.627 -39.903 1.00 88.75 219 LYS A C 1
ATOM 1697 O O . LYS A 1 219 ? -2.269 -11.053 -38.829 1.00 88.75 219 LYS A O 1
ATOM 1702 N N . ARG A 1 220 ? -3.398 -11.350 -40.749 1.00 88.88 220 ARG A N 1
ATOM 1703 C CA . ARG A 1 220 ? -4.476 -10.406 -40.447 1.00 88.88 220 ARG A CA 1
ATOM 1704 C C . ARG A 1 220 ? -5.397 -10.929 -39.345 1.00 88.88 220 ARG A C 1
ATOM 1706 O O . ARG A 1 220 ? -5.713 -10.174 -38.437 1.00 88.88 220 ARG A O 1
ATOM 1713 N N . GLU A 1 221 ? -5.788 -12.198 -39.403 1.00 87.62 221 GLU A N 1
ATOM 1714 C CA . GLU A 1 221 ? -6.644 -12.823 -38.385 1.00 87.62 221 GLU A CA 1
ATOM 1715 C C . GLU A 1 221 ? -5.930 -12.934 -37.034 1.00 87.62 221 GLU A C 1
ATOM 1717 O O . GLU A 1 221 ? -6.537 -12.654 -36.004 1.00 87.62 221 GLU A O 1
ATOM 1722 N N . VAL A 1 222 ? -4.632 -13.256 -37.038 1.00 88.94 222 VAL A N 1
ATOM 1723 C CA . VAL A 1 222 ? -3.795 -13.270 -35.825 1.00 88.94 222 VAL A CA 1
ATOM 1724 C C . VAL A 1 222 ? -3.734 -11.880 -35.186 1.00 88.94 222 VAL A C 1
ATOM 1726 O O . VAL A 1 222 ? -3.911 -11.737 -33.977 1.00 88.94 222 VAL A O 1
ATOM 1729 N N . PHE A 1 223 ? -3.554 -10.837 -35.999 1.00 86.56 223 PHE A N 1
ATOM 1730 C CA . PHE A 1 223 ? -3.551 -9.459 -35.517 1.00 86.56 223 PHE A CA 1
ATOM 1731 C C . PHE A 1 223 ? -4.921 -9.030 -34.969 1.00 86.56 223 PHE A C 1
ATOM 1733 O O . PHE A 1 223 ? -4.999 -8.498 -33.865 1.00 86.56 223 PHE A O 1
ATOM 1740 N N . GLU A 1 224 ? -6.010 -9.293 -35.699 1.00 88.94 224 GLU A N 1
ATOM 1741 C CA . GLU A 1 224 ? -7.376 -8.978 -35.251 1.00 88.94 224 GLU A CA 1
ATOM 1742 C C . GLU A 1 224 ? -7.751 -9.739 -33.964 1.00 88.94 224 GLU A C 1
ATOM 1744 O O . GLU A 1 224 ? -8.471 -9.204 -33.118 1.00 88.94 224 GLU A O 1
ATOM 1749 N N . TYR A 1 225 ? -7.236 -10.959 -33.778 1.00 89.25 225 TYR A N 1
ATOM 1750 C CA . TYR A 1 225 ? -7.372 -11.720 -32.534 1.00 89.25 225 TYR A CA 1
ATOM 1751 C C . TYR A 1 225 ? -6.588 -11.080 -31.381 1.00 89.25 225 TYR A C 1
ATOM 1753 O O . TYR A 1 225 ? -7.159 -10.854 -30.314 1.00 89.25 225 TYR A O 1
ATOM 1761 N N . GLY A 1 226 ? -5.317 -10.729 -31.600 1.00 87.75 226 GLY A N 1
ATOM 1762 C CA . GLY A 1 226 ? -4.476 -10.079 -30.592 1.00 87.75 226 GLY A CA 1
ATOM 1763 C C . GLY A 1 226 ? -5.041 -8.735 -30.125 1.00 87.75 226 GLY A C 1
ATOM 1764 O O . GLY A 1 226 ? -5.123 -8.488 -28.926 1.00 87.75 226 GLY A O 1
ATOM 1765 N N . VAL A 1 227 ? -5.523 -7.899 -31.052 1.00 87.75 227 VAL A N 1
ATOM 1766 C CA . VAL A 1 227 ? -6.166 -6.614 -30.719 1.00 87.75 227 VAL A CA 1
ATOM 1767 C C . VAL A 1 227 ? -7.415 -6.824 -29.863 1.00 87.75 227 VAL A C 1
ATOM 1769 O O . VAL A 1 227 ? -7.581 -6.150 -28.849 1.00 87.75 227 VAL A O 1
ATOM 1772 N N . ARG A 1 228 ? -8.265 -7.795 -30.220 1.00 91.56 228 ARG A N 1
ATOM 1773 C CA . ARG A 1 228 ? -9.471 -8.112 -29.442 1.00 91.56 228 ARG A CA 1
ATOM 1774 C C . ARG A 1 228 ? -9.128 -8.580 -28.031 1.00 91.56 228 ARG A C 1
ATOM 1776 O O . ARG A 1 228 ? -9.783 -8.165 -27.086 1.00 91.56 228 ARG A O 1
ATOM 1783 N N . LYS A 1 229 ? -8.089 -9.405 -27.877 1.00 91.31 229 LYS A N 1
ATOM 1784 C CA . LYS A 1 229 ? -7.653 -9.901 -26.566 1.00 91.31 229 LYS A CA 1
ATOM 1785 C C . LYS A 1 229 ? -7.060 -8.823 -25.673 1.00 91.31 229 LYS A C 1
ATOM 1787 O O . LYS A 1 229 ? -7.329 -8.828 -24.477 1.00 91.31 229 LYS A O 1
ATOM 1792 N N . VAL A 1 230 ? -6.315 -7.880 -26.244 1.00 86.00 230 VAL A N 1
ATOM 1793 C CA . VAL A 1 230 ? -5.831 -6.709 -25.500 1.00 86.00 230 VAL A CA 1
ATOM 1794 C C . VAL A 1 230 ? -7.006 -5.849 -25.032 1.00 86.00 230 VAL A C 1
ATOM 1796 O O . VAL A 1 230 ? -7.028 -5.447 -23.874 1.00 86.00 230 VAL A O 1
ATOM 1799 N N . GLN A 1 231 ? -8.008 -5.634 -25.886 1.00 90.38 231 GLN A N 1
ATOM 1800 C CA . GLN A 1 231 ? -9.197 -4.864 -25.522 1.00 90.38 231 GLN A CA 1
ATOM 1801 C C . GLN A 1 231 ? -10.045 -5.566 -24.445 1.00 90.38 231 GLN A C 1
ATOM 1803 O O . GLN A 1 231 ? -10.444 -4.931 -23.476 1.00 90.38 231 GLN A O 1
ATOM 1808 N N . GLU A 1 232 ? -10.248 -6.884 -24.553 1.00 92.94 232 GLU A N 1
ATOM 1809 C CA . GLU A 1 232 ? -10.915 -7.690 -23.514 1.00 92.94 232 GLU A CA 1
ATOM 1810 C C . GLU A 1 232 ? -10.165 -7.627 -22.169 1.00 92.94 232 GLU A C 1
ATOM 1812 O O . GLU A 1 232 ? -10.791 -7.581 -21.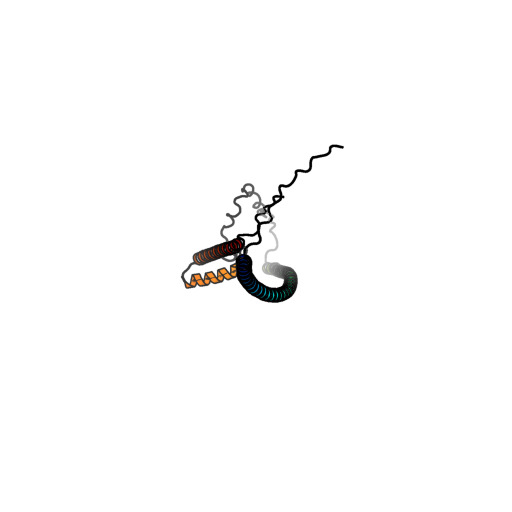110 1.00 92.94 232 GLU A O 1
ATOM 1817 N N . ALA A 1 233 ? -8.828 -7.622 -22.194 1.00 88.19 233 ALA A N 1
ATOM 1818 C CA . ALA A 1 233 ? -8.010 -7.512 -20.988 1.00 88.19 233 ALA A CA 1
ATOM 1819 C C . ALA A 1 233 ? -8.103 -6.118 -20.344 1.00 88.19 233 ALA A C 1
ATOM 1821 O O . ALA A 1 233 ? -8.204 -6.023 -19.122 1.00 88.19 233 ALA A O 1
ATOM 1822 N N . GLU A 1 234 ? -8.115 -5.054 -21.150 1.00 91.56 234 GLU A N 1
ATOM 1823 C CA . GLU A 1 234 ? -8.270 -3.673 -20.678 1.00 91.56 234 GLU A CA 1
ATOM 1824 C C . GLU A 1 234 ? -9.656 -3.446 -20.052 1.00 91.56 234 GLU A C 1
ATOM 1826 O O . GLU A 1 234 ? -9.754 -2.922 -18.942 1.00 91.56 234 GLU A O 1
ATOM 1831 N N . GLU A 1 235 ? -10.722 -3.940 -20.692 1.00 95.25 235 GLU A N 1
ATOM 1832 C CA . GLU A 1 235 ? -12.084 -3.901 -20.141 1.00 95.25 235 GLU A CA 1
ATOM 1833 C C . GLU A 1 235 ? -12.191 -4.685 -18.819 1.00 95.25 235 GLU A C 1
ATOM 1835 O O . GLU A 1 235 ? -12.842 -4.236 -17.872 1.00 95.25 235 GLU A O 1
ATOM 1840 N N . ALA A 1 236 ? -11.522 -5.839 -18.713 1.00 94.31 236 ALA A N 1
ATOM 1841 C CA . ALA A 1 236 ? -11.490 -6.624 -17.480 1.00 94.31 236 ALA A CA 1
ATOM 1842 C C . ALA A 1 236 ? -10.739 -5.909 -16.340 1.00 94.31 236 ALA A C 1
ATOM 1844 O O . ALA A 1 236 ? -11.153 -5.991 -15.180 1.00 94.31 236 ALA A O 1
ATOM 1845 N N . GLU A 1 237 ? -9.652 -5.200 -16.650 1.00 93.75 237 GLU A N 1
ATOM 1846 C CA . GLU A 1 237 ? -8.891 -4.421 -15.670 1.00 93.75 237 GLU A CA 1
ATOM 1847 C C . GLU A 1 237 ? -9.680 -3.195 -15.185 1.00 93.75 237 GLU A C 1
ATOM 1849 O O . GLU A 1 237 ? -9.683 -2.884 -13.991 1.00 93.75 237 GLU A O 1
ATOM 1854 N N . GLU A 1 238 ? -10.423 -2.535 -16.075 1.00 94.62 238 GLU A N 1
ATOM 1855 C CA . GLU A 1 238 ? -11.307 -1.431 -15.702 1.00 94.62 238 GLU A CA 1
ATOM 1856 C C . GLU A 1 238 ? -12.478 -1.899 -14.829 1.00 94.62 238 GLU A C 1
ATOM 1858 O O . GLU A 1 238 ? -12.804 -1.253 -13.830 1.00 94.62 238 GLU A O 1
ATOM 1863 N N . LEU A 1 239 ? -13.058 -3.066 -15.128 1.00 95.81 239 LEU A N 1
ATOM 1864 C CA . LEU A 1 239 ? -14.101 -3.663 -14.294 1.00 95.81 239 LEU A CA 1
ATOM 1865 C C . LEU A 1 239 ? -13.581 -3.994 -12.888 1.00 95.81 239 LEU A C 1
ATOM 1867 O O . LEU A 1 239 ? -14.251 -3.709 -11.895 1.00 95.81 239 LEU A O 1
ATOM 1871 N N . ARG A 1 240 ? -12.358 -4.534 -12.798 1.00 93.19 240 ARG A N 1
ATOM 1872 C CA . ARG A 1 240 ? -11.671 -4.762 -11.522 1.00 93.19 240 ARG A CA 1
ATOM 1873 C C . ARG A 1 240 ? -11.458 -3.471 -10.741 1.00 93.19 240 ARG A C 1
ATOM 1875 O O . ARG A 1 240 ? -11.730 -3.451 -9.546 1.00 93.19 240 ARG A O 1
ATOM 1882 N N . ARG A 1 241 ? -11.016 -2.399 -11.404 1.00 92.50 241 ARG A N 1
ATOM 1883 C CA . ARG A 1 241 ? -10.833 -1.087 -10.768 1.00 92.50 241 ARG A CA 1
ATOM 1884 C C . ARG A 1 241 ? -12.155 -0.550 -10.217 1.00 92.50 241 ARG A C 1
ATOM 1886 O O . ARG A 1 241 ? -12.194 -0.098 -9.080 1.00 92.50 241 ARG A O 1
ATOM 1893 N N . GLN A 1 242 ? -13.248 -0.669 -10.974 1.00 92.44 242 GLN A N 1
ATOM 1894 C CA . GLN A 1 242 ? -14.580 -0.285 -10.493 1.00 92.44 242 GLN A CA 1
ATOM 1895 C C . GLN A 1 242 ? -15.048 -1.135 -9.307 1.00 92.44 242 GLN A C 1
ATOM 1897 O O . GLN A 1 242 ? -15.726 -0.630 -8.414 1.00 92.44 242 GLN A O 1
ATOM 1902 N N . GLU A 1 243 ? -14.736 -2.430 -9.291 1.00 93.56 243 GLU A N 1
ATOM 1903 C CA . GLU A 1 243 ? -15.091 -3.304 -8.174 1.00 93.56 243 GLU A CA 1
ATOM 1904 C C . GLU A 1 243 ? -14.270 -2.991 -6.916 1.00 93.56 243 GLU A C 1
ATOM 1906 O O . GLU A 1 243 ? -14.838 -2.930 -5.827 1.00 93.56 243 GLU A O 1
ATOM 1911 N N . GLU A 1 244 ? -12.978 -2.690 -7.064 1.00 91.19 244 GLU A N 1
ATOM 1912 C CA . GLU A 1 244 ? -12.116 -2.197 -5.983 1.00 91.19 244 GLU A CA 1
ATOM 1913 C C . GLU A 1 244 ? -12.620 -0.842 -5.444 1.00 91.19 244 GLU A C 1
ATOM 1915 O O . GLU A 1 244 ? -12.756 -0.674 -4.233 1.00 91.19 244 GLU A O 1
ATOM 1920 N N . GLU A 1 245 ? -13.013 0.095 -6.314 1.00 85.56 245 GLU A N 1
ATOM 1921 C CA . GLU A 1 245 ? -13.634 1.368 -5.912 1.00 85.56 245 GLU A CA 1
ATOM 1922 C C . GLU A 1 245 ? -14.963 1.165 -5.174 1.00 85.56 245 GLU A C 1
ATOM 1924 O O . GLU A 1 245 ? -15.236 1.849 -4.184 1.00 85.56 245 GLU A O 1
ATOM 1929 N N . ARG A 1 246 ? -15.789 0.202 -5.605 1.00 84.69 246 ARG A N 1
ATOM 1930 C CA . ARG A 1 246 ? -17.005 -0.1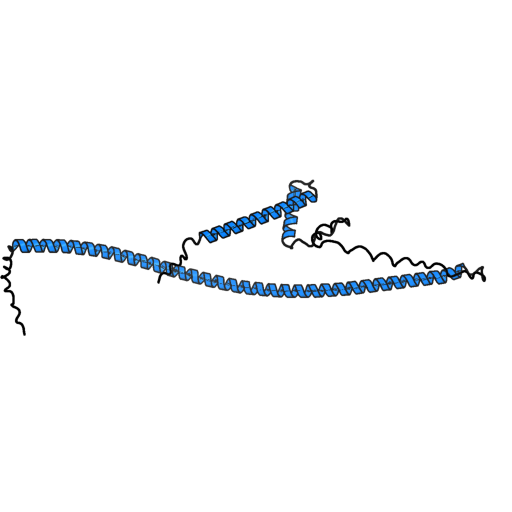63 -4.867 1.00 84.69 246 ARG A CA 1
ATOM 1931 C C . ARG A 1 246 ? -16.666 -0.766 -3.509 1.00 84.69 246 ARG A C 1
ATOM 1933 O O . ARG A 1 246 ? -17.303 -0.387 -2.536 1.00 84.69 246 ARG A O 1
ATOM 1940 N N . GLN A 1 247 ? -15.686 -1.659 -3.408 1.00 83.31 247 GLN A N 1
ATOM 1941 C CA . GLN A 1 247 ? -15.288 -2.233 -2.117 1.00 83.31 247 GLN A CA 1
ATOM 1942 C C . GLN A 1 247 ? -14.801 -1.150 -1.146 1.00 83.31 247 GLN A C 1
ATOM 1944 O O . GLN A 1 247 ? -15.249 -1.120 -0.003 1.00 83.31 247 GLN A O 1
ATOM 1949 N N . ILE A 1 248 ? -13.996 -0.199 -1.622 1.00 78.19 248 ILE A N 1
ATOM 1950 C CA . ILE A 1 248 ? -13.535 0.947 -0.824 1.00 78.19 248 ILE A CA 1
ATOM 1951 C C . ILE A 1 248 ? -14.713 1.861 -0.436 1.00 78.19 248 ILE A C 1
ATOM 1953 O O . ILE A 1 248 ? -14.795 2.326 0.699 1.00 78.19 248 ILE A O 1
ATOM 1957 N N . GLY A 1 249 ? -15.663 2.093 -1.348 1.00 67.19 249 GLY A N 1
AT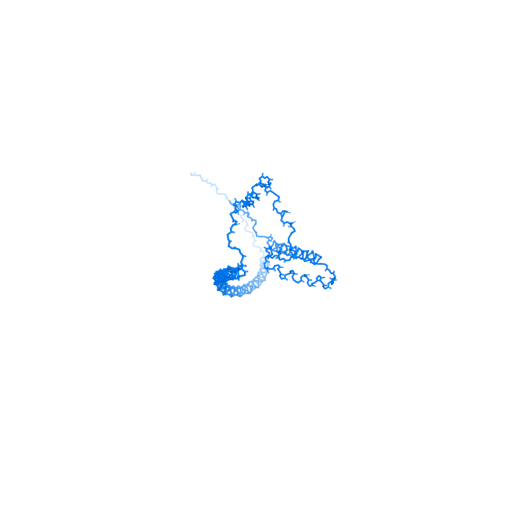OM 1958 C CA . GLY A 1 249 ? -16.860 2.898 -1.083 1.00 67.19 249 GLY A CA 1
ATOM 1959 C C . GLY A 1 249 ? -17.842 2.264 -0.089 1.00 67.19 249 GLY A C 1
ATOM 1960 O O . GLY A 1 249 ? -18.536 2.983 0.629 1.00 67.19 249 GLY A O 1
ATOM 1961 N N . TRP A 1 250 ? -17.892 0.932 -0.000 1.00 58.75 250 TRP A N 1
ATOM 1962 C CA . TRP A 1 250 ? -18.744 0.211 0.954 1.00 58.75 250 TRP A CA 1
ATOM 1963 C C . TRP A 1 250 ? -18.171 0.173 2.381 1.00 58.75 250 TRP A C 1
ATOM 1965 O O . TRP A 1 250 ? -18.936 -0.026 3.325 1.00 58.75 250 TRP A O 1
ATOM 1975 N N . GLU A 1 251 ? -16.872 0.420 2.575 1.00 55.75 251 GLU A N 1
ATOM 1976 C CA . GLU A 1 251 ? -16.249 0.466 3.909 1.00 55.75 251 GLU A CA 1
ATOM 1977 C C . GLU A 1 251 ? -16.435 1.807 4.650 1.00 55.75 251 GLU A C 1
ATOM 1979 O O . GLU A 1 251 ? -16.113 1.901 5.836 1.00 55.75 251 GLU A O 1
ATOM 1984 N N . CYS A 1 252 ? -17.073 2.810 4.031 1.00 56.75 252 CYS A N 1
ATOM 1985 C CA . CYS A 1 252 ? -17.417 4.081 4.686 1.00 56.75 252 CYS A CA 1
ATOM 1986 C C . CYS A 1 252 ? -18.932 4.401 4.732 1.00 56.75 252 CYS A C 1
ATOM 1988 O O . CYS A 1 252 ? -19.334 5.440 4.208 1.00 56.75 252 CYS A O 1
ATOM 1990 N N . PRO A 1 253 ? -19.811 3.616 5.398 1.00 50.88 253 PRO A N 1
ATOM 1991 C CA . PRO A 1 253 ? -21.221 4.000 5.500 1.00 50.88 253 PRO A CA 1
ATOM 1992 C C . PRO A 1 253 ? -21.535 5.100 6.530 1.00 50.88 253 PRO A C 1
ATOM 1994 O O . PRO A 1 253 ? -22.663 5.571 6.532 1.00 50.88 253 PRO A O 1
ATOM 1997 N N . ASN A 1 254 ? -20.623 5.496 7.436 1.00 56.97 254 ASN A N 1
ATOM 1998 C CA . ASN A 1 254 ? -21.027 6.265 8.635 1.00 56.97 254 ASN A CA 1
ATOM 1999 C C . ASN A 1 254 ? -20.067 7.361 9.140 1.00 56.97 254 ASN A C 1
ATOM 2001 O O . ASN A 1 254 ? -20.258 7.855 10.251 1.00 56.97 254 ASN A O 1
ATOM 2005 N N . ALA A 1 255 ? -19.055 7.784 8.383 1.00 54.47 255 ALA A N 1
ATOM 2006 C CA . ALA A 1 255 ? -18.199 8.888 8.821 1.00 54.47 255 ALA A CA 1
ATOM 2007 C C . ALA A 1 255 ? -18.537 10.172 8.053 1.00 54.47 255 ALA A C 1
ATOM 2009 O O . ALA A 1 255 ? -18.315 10.252 6.850 1.00 54.47 255 ALA A O 1
ATOM 2010 N N . CYS A 1 256 ? -19.011 11.176 8.795 1.00 51.62 256 CYS A N 1
ATOM 2011 C CA . CYS A 1 256 ? -19.154 12.583 8.405 1.00 51.62 256 CYS A CA 1
ATOM 2012 C C . CYS A 1 256 ? -20.477 12.984 7.729 1.00 51.62 256 CYS A C 1
ATOM 2014 O O . CYS A 1 256 ? -20.499 13.435 6.587 1.00 51.62 256 CYS A O 1
ATOM 2016 N N . SER A 1 257 ? -21.563 12.965 8.507 1.00 49.22 257 SER A N 1
ATOM 2017 C CA . SER A 1 257 ? -22.561 14.037 8.411 1.00 49.22 257 SER A CA 1
ATOM 2018 C C . SER A 1 257 ? -22.091 15.180 9.325 1.00 49.22 257 SER A C 1
ATOM 2020 O O . SER A 1 257 ? -21.965 14.951 10.531 1.00 49.22 257 SER A O 1
ATOM 2022 N N . PRO A 1 258 ? -21.744 16.373 8.809 1.00 58.50 258 PRO A N 1
ATOM 2023 C CA . PRO A 1 258 ? -21.418 17.514 9.650 1.00 58.50 258 PRO A CA 1
ATOM 2024 C C . PRO A 1 258 ? -22.718 18.200 10.089 1.00 58.50 258 PRO A C 1
ATOM 2026 O O . PRO A 1 258 ? -23.141 19.177 9.478 1.00 58.50 258 PRO A O 1
ATOM 2029 N N . ASP A 1 259 ? -23.341 17.700 11.157 1.00 52.66 259 ASP A N 1
ATOM 2030 C CA . ASP A 1 259 ? -24.300 18.499 11.928 1.00 52.66 259 ASP A CA 1
ATOM 2031 C C . ASP A 1 259 ? -23.503 19.487 12.789 1.00 52.66 259 ASP A C 1
ATOM 2033 O O . ASP A 1 259 ? -23.065 19.192 13.902 1.00 52.66 259 ASP A O 1
ATOM 2037 N N . LEU A 1 260 ? -23.257 20.661 12.212 1.00 52.72 260 LEU A N 1
ATOM 2038 C CA . LEU A 1 260 ? -22.798 21.860 12.902 1.00 52.72 260 LEU A CA 1
ATOM 2039 C C . LEU A 1 260 ? -24.003 22.795 13.047 1.00 52.72 260 LEU A C 1
ATOM 2041 O O . LEU A 1 260 ? -24.190 23.701 12.243 1.00 52.72 260 LEU A O 1
ATOM 2045 N N . ASP A 1 261 ? -24.800 22.548 14.084 1.00 61.78 261 ASP A N 1
ATOM 2046 C CA . ASP A 1 261 ? -25.663 23.556 14.703 1.00 61.78 261 ASP A CA 1
ATOM 2047 C C . ASP A 1 261 ? -25.056 23.904 16.071 1.00 61.78 261 ASP A C 1
ATOM 2049 O O . ASP A 1 261 ? -25.187 23.145 17.034 1.00 61.78 261 ASP A O 1
ATOM 2053 N N . TYR A 1 262 ? -24.356 25.041 16.128 1.00 58.16 262 TYR A N 1
ATOM 2054 C CA . TYR A 1 262 ? -24.086 25.834 17.333 1.00 58.16 262 TYR A CA 1
ATOM 2055 C C . TYR A 1 262 ? -23.976 27.311 16.958 1.00 58.16 262 TYR A C 1
ATOM 2057 O O . TYR A 1 262 ? -23.266 27.617 15.972 1.00 58.16 262 TYR A O 1
#

Organism: NCBI:txid389348

pLDDT: mean 78.18, std 22.18, range [38.0, 98.62]

Secondary structure (DSSP, 8-state):
---PPPP------------HHHHHHHHHHHHHHHHHHHHHHHHHHHHHHHHHHHHHHHHHHHHHHHHHHHHHHHHHHHHHHHHHHHHHHHHHHHHHHHHHHHHHHHHHHHHHHHHHHHHHHHHHHHHHHHHHHHHHHHHHHH-SS--S------------SSSSSSS--S---TTSTTSS------SSS---SSS-TTHHHHHHHHHHHHHHH-TT--HHHHHHHHHHHHHHHHHHHHHHHHHHHHHHHHT-SSS-------

Foldseek 3Di:
DDDDDDDDDDPPPPPDPDDVVVVVVVVVVVVVVVVVVVVVVVVVVVVVVVVVVVVVVVVVVVVVVVVVVVVVVVVVVVVVVVVVVVVVVVVVVVVVVVVVVVVVVVVVVVVVVVVVVVVVVVVVVVVVVVVVCCVVVVVVVCPPDDPDDDPDDDDDPDDDDPDDPDDDPDDDDPPPPPPPPPDDDDDDDPDDPPDDVVLVVQLVVLLVVVCVVPVPDDPVRSVVRSVVVVVVVVVVVVVVVVVVVVVVVVVDPDPDPPPPDD

Sequence (262 aa):
MQLVPVPADPQQLVPVPADPQQQMDQLANQNRQLAVHVGTLTEIAIRGIHAIQGLQRDNLALQGRVGELHGRVGELEREKETLEQRVAGTENHNQQLSQNLVNVQTENAQLAQRVRNIELEEDAKKVDQLRDTYINGGLNRLGGSILTSVLVSPIFWGSTLETAITLGLSAVNPSILPWLAFGTVGTGTFMHTCFRGSQKRDLEYYESECLDRNPNATKREVFEYGVRKVQEAEEAEELRRQEEERQIGWECPNACSPDLDY